Protein AF-A0A1C6CHQ8-F1 (afdb_monomer_lite)

Sequence (378 aa):
MESNFTSPVHWENEGVEPSTTLKKTGFQGGYKPPASVFNYFFYNNEKCIKELQTAANNLDANKSNLGHTHKYAASDSAGGAALSSRKLETACKINGVSFDGTQDITIDVTGKTRRYELGPYDSISRYSMFARTSNINTLENCGATLLVTDAGNFGSPQTGAWLIQLSNRESKPTMSVTTLLPHKRGTVNFGYYEDSENGYFYFGAYTGTYRSVFAVTVLRGTNVTLSDFGDTADVPSGWTTVTPRILQDNTDLQSYLPLTGGTLTGDLIVPHIKQSQSGTLLAESSTDENSLTVTNAEIAKYSQVYIAASWTERETVNFCDVIPISAIAAGAVFTKQIYTGTRIYTYTVTCTSAGVFTLTQSNSTGTAGTLRLKLYVI

Secondary structure (DSSP, 8-state):
----PPPPPP------PPPHHHHHH-PPTTPPPPHHHHHHHHHHHHHHHHHHHHHHHHHHTTS--TT-----TT-SSTTSPPS---S-SSPEEETTEEE-SSS-----STTTEEEE--S-SSS--EEEEEEEEES--SSS--EEEEEEEEE--TTS--EEEEEEEEE-GGG--EEEEEEEE--SSS-EEEEEEEETTTTEEEEEEEE-SS--PEEEEEEEEES-EES---EESSPPTT-EEEPPEE---GGGGGGS---SS----S----TTS--S--PEEEEEEEESSSEEEEE-GGGGGSSEEEEEEEEESSSEEEEEEEEEGGG--TT-EEEEEEE-SS-EEEEEEEEEETTEEEEEEEETT----EEEEEEEE-

pLDDT: mean 77.27, std 14.73, range [34.66, 97.69]

Structure (mmCIF, N/CA/C/O backbone):
data_AF-A0A1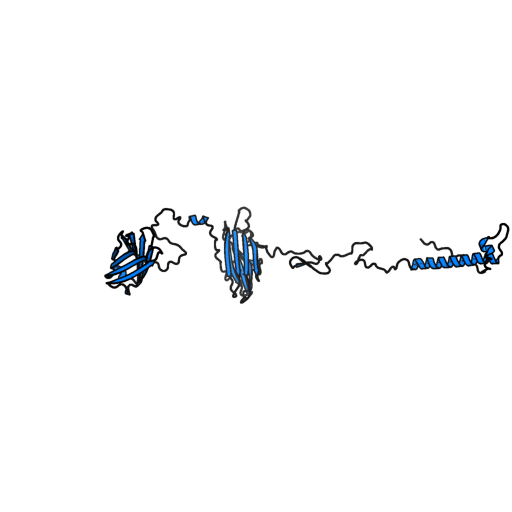C6CHQ8-F1
#
_entry.id   AF-A0A1C6CHQ8-F1
#
loop_
_atom_site.group_PDB
_atom_site.id
_atom_site.type_symbol
_atom_site.label_atom_id
_atom_site.label_alt_id
_atom_site.label_comp_id
_atom_site.label_asym_id
_atom_site.label_entity_id
_atom_site.label_seq_id
_atom_site.pdbx_PDB_ins_code
_atom_site.Cartn_x
_atom_site.Cartn_y
_atom_site.Cartn_z
_atom_site.occupancy
_atom_site.B_iso_or_equiv
_atom_site.auth_seq_id
_atom_site.auth_comp_id
_atom_site.auth_asym_id
_atom_site.auth_atom_id
_atom_site.pdbx_PDB_model_num
ATOM 1 N N . MET A 1 1 ? 43.851 -7.478 -65.473 1.00 42.44 1 MET A N 1
ATOM 2 C CA . MET A 1 1 ? 43.891 -7.786 -66.916 1.00 42.44 1 MET A CA 1
ATOM 3 C C . MET A 1 1 ? 45.025 -6.942 -67.471 1.00 42.44 1 MET A C 1
ATOM 5 O O . MET A 1 1 ? 44.807 -5.785 -67.790 1.00 42.44 1 MET A O 1
ATOM 9 N N . GLU A 1 2 ? 46.257 -7.448 -67.414 1.00 48.97 2 GLU A N 1
ATOM 10 C CA . GLU A 1 2 ? 47.424 -6.707 -67.905 1.00 48.97 2 GLU A CA 1
ATOM 11 C C . GLU A 1 2 ? 47.470 -6.814 -69.428 1.00 48.97 2 GLU A C 1
ATOM 13 O O . GLU A 1 2 ? 48.059 -7.732 -69.991 1.00 48.97 2 GLU A O 1
ATOM 18 N N . SER A 1 3 ? 46.807 -5.888 -70.111 1.00 51.44 3 SER A N 1
ATOM 19 C CA . SER A 1 3 ? 47.140 -5.593 -71.499 1.00 51.44 3 SER A CA 1
ATOM 20 C C . SER A 1 3 ? 48.186 -4.486 -71.488 1.00 51.44 3 SER A C 1
ATOM 22 O O . SER A 1 3 ? 47.852 -3.309 -71.620 1.00 51.44 3 SER A O 1
ATOM 24 N N . ASN A 1 4 ? 49.453 -4.845 -71.283 1.00 60.25 4 ASN A N 1
ATOM 25 C CA . ASN 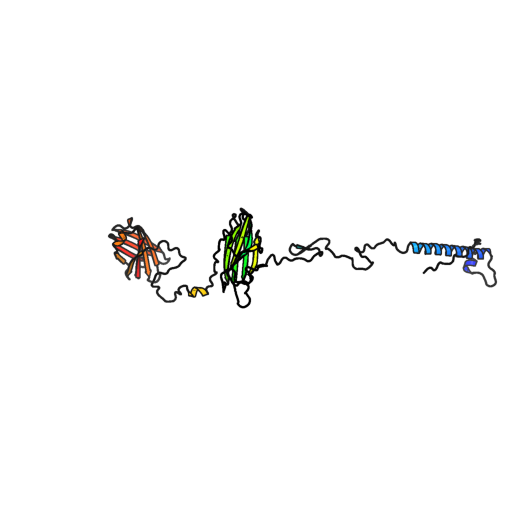A 1 4 ? 50.537 -3.899 -71.513 1.00 60.25 4 ASN A CA 1
ATOM 26 C C . ASN A 1 4 ? 50.544 -3.585 -73.009 1.00 60.25 4 ASN A C 1
ATOM 28 O O . ASN A 1 4 ? 50.789 -4.472 -73.830 1.00 60.25 4 ASN A O 1
ATOM 32 N N . PHE A 1 5 ? 50.220 -2.343 -73.377 1.00 66.38 5 PHE A N 1
ATOM 33 C CA . PHE A 1 5 ? 50.415 -1.895 -74.748 1.00 66.38 5 PHE A CA 1
ATOM 34 C C . PHE A 1 5 ? 51.879 -2.143 -75.121 1.00 66.38 5 PHE A C 1
ATOM 36 O O . PHE A 1 5 ? 52.784 -1.765 -74.378 1.00 66.38 5 PHE A O 1
ATOM 43 N N . THR A 1 6 ? 52.128 -2.785 -76.260 1.00 72.81 6 THR A N 1
ATOM 44 C CA . THR A 1 6 ? 53.494 -2.933 -76.766 1.00 72.81 6 THR A CA 1
ATOM 45 C C . THR A 1 6 ? 54.098 -1.550 -76.985 1.00 72.81 6 THR A C 1
ATOM 47 O O . THR A 1 6 ? 53.439 -0.673 -77.556 1.00 72.81 6 THR A O 1
ATOM 50 N N . SER A 1 7 ? 55.343 -1.351 -76.546 1.00 71.94 7 SER A N 1
ATOM 51 C CA . SER A 1 7 ? 56.074 -0.109 -76.797 1.00 71.94 7 SER A CA 1
ATOM 52 C C . SER A 1 7 ? 56.086 0.182 -78.301 1.00 71.94 7 SER A C 1
ATOM 54 O O . SER A 1 7 ? 56.424 -0.717 -79.078 1.00 71.94 7 SER A O 1
ATOM 56 N N . PRO A 1 8 ? 55.708 1.395 -78.742 1.00 74.19 8 PRO A N 1
ATOM 57 C CA . PRO A 1 8 ? 55.771 1.731 -80.154 1.00 74.19 8 PRO A CA 1
ATOM 58 C C . PRO A 1 8 ? 57.229 1.692 -80.631 1.00 74.19 8 PRO A C 1
ATOM 60 O O . PRO A 1 8 ? 58.156 1.973 -79.868 1.00 74.19 8 PRO A O 1
ATOM 63 N N . VAL A 1 9 ? 57.425 1.323 -81.899 1.00 80.75 9 VAL A N 1
ATOM 64 C CA . VAL A 1 9 ? 58.746 1.325 -82.544 1.00 80.75 9 VAL A CA 1
ATOM 65 C C . VAL A 1 9 ? 59.318 2.740 -82.507 1.00 80.75 9 VAL A C 1
ATOM 67 O O . VAL A 1 9 ? 58.601 3.690 -82.811 1.00 80.75 9 VAL A O 1
ATOM 70 N N . HIS A 1 10 ? 60.597 2.869 -82.147 1.00 84.62 10 HIS A N 1
ATOM 71 C CA . HIS A 1 10 ? 61.267 4.162 -82.109 1.00 84.62 10 HIS A CA 1
ATOM 72 C C . HIS A 1 10 ? 61.713 4.612 -83.503 1.00 84.62 10 HIS A C 1
ATOM 74 O O . HIS A 1 10 ? 62.445 3.893 -84.185 1.00 84.62 10 HIS A O 1
ATOM 80 N N . TRP A 1 11 ? 61.277 5.801 -83.914 1.00 85.31 11 TRP A N 1
ATOM 81 C CA . TRP A 1 11 ? 61.595 6.430 -85.187 1.00 85.31 11 TRP A CA 1
ATOM 82 C C . TRP A 1 11 ? 62.437 7.689 -84.948 1.00 85.31 11 TRP A C 1
ATOM 84 O O . TRP A 1 11 ? 61.927 8.722 -84.532 1.00 85.31 11 TRP A O 1
ATOM 94 N N . GLU A 1 12 ? 63.743 7.625 -85.203 1.00 87.88 12 GLU A N 1
ATOM 95 C CA . GLU A 1 12 ? 64.664 8.733 -84.883 1.00 87.88 12 GLU A CA 1
ATOM 96 C C . GLU A 1 12 ? 64.540 9.936 -85.837 1.00 87.88 12 GLU A C 1
ATOM 98 O O . GLU A 1 12 ? 64.796 11.076 -85.457 1.00 87.88 12 GLU A O 1
ATOM 103 N N . ASN A 1 13 ? 64.145 9.700 -87.091 1.00 90.88 13 ASN A N 1
ATOM 104 C CA . ASN A 1 13 ? 64.073 10.748 -88.108 1.00 90.88 13 ASN A CA 1
ATOM 105 C C . ASN A 1 13 ? 62.741 11.509 -88.041 1.00 90.88 13 ASN A C 1
ATOM 107 O O . ASN A 1 13 ? 61.704 10.952 -88.394 1.00 90.88 13 ASN A O 1
ATOM 111 N N . GLU A 1 14 ? 62.776 12.805 -87.716 1.00 93.25 14 GLU A N 1
ATOM 112 C CA . GLU A 1 14 ? 61.560 13.635 -87.602 1.00 93.25 14 GLU A CA 1
ATOM 113 C C . GLU A 1 14 ? 60.849 13.892 -88.936 1.00 93.25 14 GLU A C 1
ATOM 115 O O . GLU A 1 14 ? 59.655 14.178 -88.969 1.00 93.25 14 GLU A O 1
ATOM 120 N N . GLY A 1 15 ? 61.579 13.801 -90.051 1.00 94.06 15 GLY A N 1
ATOM 121 C CA . GLY A 1 15 ? 61.036 14.074 -91.375 1.00 94.06 15 GLY A CA 1
ATOM 122 C C . GLY A 1 15 ? 60.674 15.545 -91.618 1.00 94.06 15 GLY A C 1
ATOM 123 O O . GLY A 1 15 ? 61.178 16.447 -90.961 1.00 94.06 15 GLY A O 1
ATOM 124 N N . VAL A 1 16 ? 59.827 15.789 -92.622 1.00 93.81 16 VAL A N 1
ATOM 125 C CA . VAL A 1 16 ? 59.313 17.121 -92.980 1.00 93.81 16 VAL A CA 1
ATOM 126 C C . VAL A 1 16 ? 57.797 17.058 -93.098 1.00 93.81 16 VAL A C 1
ATOM 128 O O . VAL A 1 16 ? 57.252 16.167 -93.752 1.00 93.81 16 VAL A O 1
ATOM 131 N N . GLU A 1 17 ? 57.127 18.027 -92.484 1.00 93.62 17 GLU A N 1
ATOM 132 C CA . GLU A 1 17 ? 55.675 18.145 -92.505 1.00 93.62 17 GLU A CA 1
ATOM 133 C C . GLU A 1 17 ? 55.125 18.208 -93.946 1.00 93.62 17 GLU A C 1
ATOM 135 O O . GLU A 1 17 ? 55.626 18.981 -94.770 1.00 93.62 17 GLU A O 1
ATOM 140 N N . PRO A 1 18 ? 54.089 17.416 -94.290 1.00 92.44 18 PRO A N 1
ATOM 141 C CA . PRO A 1 18 ? 53.466 17.477 -95.604 1.00 92.44 18 PRO A CA 1
ATOM 142 C C . PRO A 1 18 ? 52.840 18.849 -95.873 1.00 92.44 18 PRO A C 1
ATOM 144 O O . PRO A 1 18 ? 52.252 19.473 -94.988 1.00 92.44 18 PRO A O 1
ATOM 147 N N . SER A 1 19 ? 52.899 19.290 -97.133 1.00 91.62 19 SER A N 1
ATOM 148 C CA . SER A 1 19 ? 52.266 20.539 -97.565 1.00 91.62 19 SER A CA 1
ATOM 149 C C . SER A 1 19 ? 50.754 20.536 -97.309 1.00 91.62 19 SER A C 1
ATOM 151 O O . SER A 1 19 ? 50.107 19.488 -97.257 1.00 91.62 19 SER A O 1
ATOM 153 N N . THR A 1 20 ? 50.153 21.723 -97.195 1.00 91.69 20 THR A N 1
ATOM 154 C CA . THR A 1 20 ? 48.701 21.880 -96.991 1.00 91.69 20 THR A CA 1
ATOM 155 C C . THR A 1 20 ? 47.875 21.219 -98.095 1.00 91.69 20 THR A C 1
ATOM 157 O O . THR A 1 20 ? 46.820 20.656 -97.809 1.00 91.69 20 THR A O 1
ATOM 160 N N . THR A 1 21 ? 48.364 21.232 -99.338 1.00 91.38 21 THR A N 1
ATOM 161 C CA . THR A 1 21 ? 47.766 20.493 -100.457 1.00 91.38 21 THR A CA 1
ATOM 162 C C . THR A 1 21 ? 47.825 18.991 -100.207 1.00 91.38 21 THR A C 1
ATOM 164 O O . THR A 1 21 ? 46.787 18.338 -100.239 1.00 91.38 21 THR A O 1
ATOM 167 N N . LEU A 1 22 ? 49.004 18.452 -99.875 1.00 89.75 22 LEU A N 1
ATOM 168 C CA . LEU A 1 22 ? 49.193 17.017 -99.653 1.00 89.75 22 LEU A CA 1
ATOM 169 C C . LEU A 1 22 ? 48.358 16.492 -98.474 1.00 89.75 22 LEU A C 1
ATOM 171 O O . LEU A 1 22 ? 47.807 15.399 -98.561 1.00 89.75 22 LEU A O 1
ATOM 175 N N . LYS A 1 23 ? 48.188 17.290 -97.411 1.00 90.00 23 LYS A N 1
ATOM 176 C CA . LYS A 1 23 ? 47.289 16.969 -96.288 1.00 90.00 23 LYS A CA 1
ATOM 177 C C . LYS A 1 23 ? 45.815 16.863 -96.699 1.00 90.00 23 LYS A C 1
ATOM 179 O O . LYS A 1 23 ? 45.075 16.115 -96.074 1.00 90.00 23 LYS A O 1
ATOM 184 N N . LYS A 1 24 ? 45.382 17.611 -97.722 1.00 91.38 24 LYS A N 1
ATOM 185 C CA . LYS A 1 24 ? 43.995 17.597 -98.220 1.00 91.38 24 LYS A CA 1
ATOM 186 C C . LYS A 1 24 ? 43.756 16.515 -99.264 1.00 91.38 24 LYS A C 1
ATOM 188 O O . LYS A 1 24 ? 42.693 15.908 -99.275 1.00 91.38 24 LYS A O 1
ATOM 193 N N . THR A 1 25 ? 44.713 16.309 -100.162 1.00 89.50 25 THR A N 1
ATOM 194 C CA . THR A 1 25 ? 44.524 15.450 -101.340 1.00 89.50 25 THR A CA 1
ATOM 195 C C . THR A 1 25 ? 45.092 14.047 -101.167 1.00 89.50 25 THR A C 1
ATOM 197 O O . THR A 1 25 ? 44.783 13.175 -101.973 1.00 89.50 25 THR A O 1
ATOM 200 N N . GLY A 1 26 ? 45.947 13.827 -100.162 1.00 86.81 26 GLY A N 1
ATOM 201 C CA . GLY A 1 26 ? 46.693 12.582 -99.996 1.00 86.81 26 GLY A CA 1
ATOM 202 C C . GLY A 1 26 ? 47.700 12.330 -101.124 1.00 86.81 26 GLY A C 1
ATOM 203 O O . GLY A 1 26 ? 47.826 13.108 -102.079 1.00 86.81 26 GLY A O 1
ATOM 204 N N . PHE A 1 27 ? 48.438 11.226 -101.007 1.00 87.25 27 PHE A N 1
ATOM 205 C CA . PHE A 1 27 ? 49.288 10.737 -102.090 1.00 87.25 27 PHE A CA 1
ATOM 206 C C . PHE A 1 27 ? 48.422 10.168 -103.218 1.00 87.25 27 PHE A C 1
ATOM 208 O O . PHE A 1 27 ? 47.519 9.372 -102.971 1.00 87.25 27 PHE A O 1
ATOM 215 N N . GLN A 1 28 ? 48.702 10.572 -104.457 1.00 85.69 28 GLN A N 1
ATOM 216 C CA . GLN A 1 28 ? 48.025 10.026 -105.633 1.00 85.69 28 GLN A CA 1
ATOM 217 C C . GLN A 1 28 ? 48.519 8.601 -105.923 1.00 85.69 28 GLN A C 1
ATOM 219 O O . GLN A 1 28 ? 49.676 8.266 -105.651 1.00 85.69 28 GLN A O 1
ATOM 224 N N . GLY A 1 29 ? 47.647 7.762 -106.487 1.00 85.94 29 GLY A N 1
ATOM 225 C CA . GLY A 1 29 ? 47.989 6.385 -106.848 1.00 85.94 29 GLY A CA 1
ATOM 226 C C . GLY A 1 29 ? 49.219 6.319 -107.761 1.00 85.94 29 GLY A C 1
ATOM 227 O O . GLY A 1 29 ? 49.345 7.100 -108.700 1.00 85.94 29 GLY A O 1
ATOM 228 N N . GLY A 1 30 ? 50.142 5.401 -107.468 1.00 84.62 30 GLY A N 1
ATOM 229 C CA . GLY A 1 30 ? 51.389 5.226 -108.225 1.00 84.62 30 GLY A CA 1
ATOM 230 C C . GLY A 1 30 ? 52.549 6.143 -107.810 1.00 84.62 30 GLY A C 1
ATOM 231 O O . GLY A 1 30 ? 53.659 5.955 -108.303 1.00 84.62 30 GLY A O 1
ATOM 232 N N . TYR A 1 31 ? 52.345 7.089 -106.885 1.00 81.75 31 TYR A N 1
ATOM 233 C CA . TYR A 1 31 ? 53.414 7.951 -106.376 1.00 81.75 31 TYR A CA 1
ATOM 234 C C . TYR A 1 31 ? 53.973 7.443 -105.040 1.00 81.75 31 TYR A C 1
ATOM 236 O O . TYR A 1 31 ? 53.234 7.250 -104.073 1.00 81.75 31 TYR A O 1
ATOM 244 N N . LYS A 1 32 ? 55.297 7.258 -104.965 1.00 84.50 32 LYS A N 1
ATOM 245 C CA . LYS A 1 32 ? 55.986 6.888 -103.720 1.00 84.50 32 LYS A CA 1
ATOM 246 C C . LYS A 1 32 ? 56.152 8.129 -102.828 1.00 84.50 32 LYS A C 1
ATOM 248 O O . LYS A 1 32 ? 56.753 9.104 -103.282 1.00 84.50 32 LYS A O 1
ATOM 253 N N . PRO A 1 33 ? 55.696 8.104 -101.562 1.00 86.88 33 PRO A N 1
ATOM 254 C CA . PRO A 1 33 ? 55.921 9.198 -100.625 1.00 86.88 33 PRO A CA 1
ATOM 255 C C . PRO A 1 33 ? 57.407 9.573 -100.508 1.00 86.88 33 PRO A C 1
ATOM 257 O O . PRO A 1 33 ? 58.246 8.673 -100.390 1.00 86.88 33 PRO A O 1
ATOM 260 N N . PRO A 1 34 ? 57.760 10.874 -100.492 1.00 90.12 34 PRO A N 1
ATOM 261 C CA . PRO A 1 34 ? 59.106 11.301 -100.141 1.00 90.12 34 PRO A CA 1
ATOM 262 C C . PRO A 1 34 ? 59.469 10.774 -98.751 1.00 90.12 34 PRO A C 1
ATOM 264 O O . PRO A 1 34 ? 58.649 10.838 -97.832 1.00 90.12 34 PRO A O 1
ATOM 267 N N . ALA A 1 35 ? 60.701 10.287 -98.586 1.00 89.88 35 ALA A N 1
ATOM 268 C CA . ALA A 1 35 ? 61.164 9.713 -97.321 1.00 89.88 35 ALA A CA 1
ATOM 269 C C . ALA A 1 35 ? 61.015 10.693 -96.144 1.00 89.88 35 ALA A C 1
ATOM 271 O O . ALA A 1 35 ? 60.667 10.283 -95.042 1.00 89.88 35 ALA A O 1
ATOM 272 N N . SER A 1 36 ? 61.198 11.994 -96.389 1.00 92.00 36 SER A N 1
ATOM 273 C CA . SER A 1 36 ? 60.989 13.046 -95.391 1.00 92.00 36 SER A CA 1
ATOM 274 C C . SER A 1 36 ? 59.542 13.111 -94.894 1.00 92.00 36 SER A C 1
ATOM 276 O O . SER A 1 36 ? 59.316 13.176 -93.692 1.00 92.00 36 SER A O 1
ATOM 278 N N . VAL A 1 37 ? 58.555 13.035 -95.786 1.00 91.88 37 VAL A N 1
ATOM 279 C CA . VAL A 1 37 ? 57.133 13.075 -95.407 1.00 91.88 37 VAL A CA 1
ATOM 280 C C . VAL A 1 37 ? 56.699 11.766 -94.747 1.00 91.88 37 VAL A C 1
ATOM 282 O O . VAL A 1 37 ? 55.916 11.776 -93.799 1.00 91.88 37 VAL A O 1
ATOM 285 N N . PHE A 1 38 ? 57.235 10.635 -95.213 1.00 90.06 38 PHE A N 1
ATOM 286 C CA . PHE A 1 38 ? 57.020 9.334 -94.583 1.00 90.06 38 PHE A CA 1
ATOM 287 C C . PHE A 1 38 ? 57.536 9.328 -93.137 1.00 90.06 38 PHE A C 1
ATOM 289 O O . PHE A 1 38 ? 56.783 9.009 -92.222 1.00 90.06 38 PHE A O 1
ATOM 296 N N . ASN A 1 39 ? 58.779 9.767 -92.917 1.00 92.44 39 ASN A N 1
ATOM 297 C CA . ASN A 1 39 ? 59.380 9.876 -91.586 1.00 92.44 39 ASN A CA 1
ATOM 298 C C . ASN A 1 39 ? 58.563 10.780 -90.652 1.00 92.44 39 ASN A C 1
ATOM 300 O O . ASN A 1 39 ? 58.303 10.397 -89.516 1.00 92.44 39 ASN A O 1
ATOM 304 N N . TYR A 1 40 ? 58.061 11.911 -91.161 1.00 93.31 40 TYR A N 1
ATOM 305 C CA . TYR A 1 40 ? 57.194 12.809 -90.394 1.00 93.31 40 TYR A CA 1
ATOM 306 C C . TYR A 1 40 ? 55.917 12.129 -89.908 1.00 93.31 40 TYR A C 1
ATOM 308 O O . TYR A 1 40 ? 55.490 12.352 -88.775 1.00 93.31 40 TYR A O 1
ATOM 316 N N . PHE A 1 41 ? 55.302 11.282 -90.736 1.00 91.06 41 PHE A N 1
ATOM 317 C CA . PHE A 1 41 ? 54.116 10.545 -90.320 1.00 91.06 41 PHE A CA 1
ATOM 318 C C . PHE A 1 41 ? 54.440 9.585 -89.169 1.00 91.06 41 PHE A C 1
ATOM 320 O O . PHE A 1 41 ? 53.805 9.663 -88.119 1.00 91.06 41 PHE A O 1
ATOM 327 N N . PHE A 1 42 ? 55.434 8.709 -89.323 1.00 91.31 42 PHE A N 1
ATOM 328 C CA . PHE A 1 42 ? 55.740 7.700 -88.301 1.00 91.31 42 PHE A CA 1
ATOM 329 C C . PHE A 1 42 ? 56.240 8.312 -86.989 1.00 91.31 42 PHE A C 1
ATOM 331 O O . PHE A 1 42 ? 55.769 7.908 -85.928 1.00 91.31 42 PHE A O 1
ATOM 338 N N . TYR A 1 43 ? 57.081 9.347 -87.057 1.00 92.81 43 TYR A N 1
ATOM 339 C CA . TYR A 1 43 ? 57.583 10.059 -85.880 1.00 92.81 43 TYR A CA 1
ATOM 340 C C . TYR A 1 43 ? 56.465 10.675 -85.027 1.00 92.81 43 TYR A C 1
ATOM 342 O O . TYR A 1 43 ? 56.423 10.505 -83.808 1.00 92.81 43 TYR A O 1
ATOM 350 N N . ASN A 1 44 ? 55.514 11.369 -85.660 1.00 92.19 44 ASN A N 1
ATOM 351 C CA . ASN A 1 44 ? 54.425 12.017 -84.926 1.00 92.19 44 ASN A CA 1
ATOM 352 C C . ASN A 1 44 ? 53.388 11.013 -84.403 1.00 92.19 44 ASN A C 1
ATOM 354 O O . ASN A 1 44 ? 52.862 11.201 -83.305 1.00 92.19 44 ASN A O 1
ATOM 358 N N . ASN A 1 45 ? 53.122 9.931 -85.144 1.00 90.06 45 ASN A N 1
ATOM 359 C CA . ASN A 1 45 ? 52.253 8.857 -84.656 1.00 90.06 45 ASN A CA 1
ATOM 360 C C . ASN A 1 45 ? 52.867 8.152 -83.438 1.00 90.06 45 ASN A C 1
ATOM 362 O O . ASN A 1 45 ? 52.164 7.935 -82.453 1.00 90.06 45 ASN A O 1
ATOM 366 N N . GLU A 1 46 ? 54.169 7.848 -83.460 1.00 90.06 46 GLU A N 1
ATOM 367 C CA . GLU A 1 46 ? 54.875 7.290 -82.299 1.00 90.06 46 GLU A CA 1
ATOM 368 C C . GLU A 1 46 ? 54.757 8.212 -81.079 1.00 90.06 46 GLU A C 1
ATOM 370 O O . GLU A 1 46 ? 54.390 7.749 -79.997 1.00 90.06 46 GLU A O 1
ATOM 375 N N . LYS A 1 47 ? 55.029 9.515 -81.244 1.00 88.56 47 LYS A N 1
ATOM 376 C CA . LYS A 1 47 ? 54.907 10.504 -80.161 1.00 88.56 47 LYS A CA 1
ATOM 377 C C . LYS A 1 47 ? 53.511 10.521 -79.547 1.00 88.56 47 LYS A C 1
ATOM 379 O O . LYS A 1 47 ? 53.391 10.439 -78.327 1.00 88.56 47 LYS A O 1
ATOM 384 N N . CYS A 1 48 ? 52.473 10.577 -80.381 1.00 89.50 48 CYS A N 1
ATOM 385 C CA . CYS A 1 48 ? 51.085 10.581 -79.923 1.00 89.50 48 CYS A CA 1
ATOM 386 C C . CYS A 1 48 ? 50.737 9.294 -79.156 1.00 89.50 48 CYS A C 1
ATOM 388 O O . CYS A 1 48 ? 50.141 9.351 -78.081 1.00 89.50 48 CYS A O 1
ATOM 390 N N . ILE A 1 49 ? 51.168 8.130 -79.654 1.00 88.38 49 ILE A N 1
ATOM 391 C CA . ILE A 1 49 ? 50.951 6.846 -78.974 1.00 88.38 49 ILE A CA 1
ATOM 392 C C . ILE A 1 49 ? 51.661 6.823 -77.613 1.00 88.38 49 ILE A C 1
ATOM 394 O O . ILE A 1 49 ? 51.053 6.410 -76.626 1.00 88.38 49 ILE A O 1
ATOM 398 N N . LYS A 1 50 ? 52.910 7.304 -77.526 1.00 86.25 50 LYS A N 1
ATOM 399 C CA . LYS A 1 50 ? 53.654 7.404 -76.255 1.00 86.25 50 LYS A CA 1
ATOM 400 C C . LYS A 1 50 ? 52.967 8.328 -75.249 1.00 86.25 50 LYS A C 1
ATOM 402 O O . LYS A 1 50 ? 52.903 8.000 -74.063 1.00 86.25 50 LYS A O 1
ATOM 407 N N . GLU A 1 51 ? 52.443 9.463 -75.704 1.00 87.94 51 GLU A N 1
ATOM 408 C CA . GLU A 1 51 ? 51.699 10.408 -74.866 1.00 87.94 51 GLU A CA 1
ATOM 409 C C . GLU A 1 51 ? 50.425 9.766 -74.297 1.00 87.94 51 GLU A C 1
ATOM 411 O O . GLU A 1 51 ? 50.213 9.787 -73.083 1.00 87.94 51 GLU A O 1
ATOM 416 N N . LEU A 1 52 ? 49.628 9.106 -75.145 1.00 87.19 52 LEU A N 1
ATOM 417 C CA . LEU A 1 52 ? 48.416 8.397 -74.724 1.00 87.19 52 LEU A CA 1
ATOM 418 C C . LEU A 1 52 ? 48.720 7.234 -73.773 1.00 87.19 52 LEU A C 1
ATOM 420 O O . LEU A 1 52 ? 48.022 7.074 -72.774 1.00 87.19 52 LEU A O 1
ATOM 424 N N . GLN A 1 53 ? 49.769 6.448 -74.042 1.00 84.25 53 GLN A N 1
ATOM 425 C CA . GLN A 1 53 ? 50.219 5.378 -73.144 1.00 84.25 53 GLN A CA 1
ATOM 426 C C . GLN A 1 53 ? 50.630 5.936 -71.776 1.00 84.25 53 GLN A C 1
ATOM 428 O O . GLN A 1 53 ? 50.235 5.395 -70.746 1.00 84.25 53 GLN A O 1
ATOM 433 N N . THR A 1 54 ? 51.365 7.050 -71.750 1.00 82.06 54 THR A N 1
ATOM 434 C CA . THR A 1 54 ? 51.769 7.722 -70.505 1.00 82.06 54 THR A CA 1
ATOM 435 C C . THR A 1 54 ? 50.551 8.217 -69.726 1.00 82.06 54 THR A C 1
ATOM 437 O O . THR A 1 54 ? 50.434 7.960 -68.528 1.00 82.06 54 THR A O 1
ATOM 440 N N . ALA A 1 55 ? 49.605 8.879 -70.398 1.00 82.38 55 ALA A N 1
ATOM 441 C CA . ALA A 1 55 ? 48.376 9.373 -69.783 1.00 82.38 55 ALA A CA 1
ATOM 442 C C . ALA A 1 55 ? 47.484 8.237 -69.248 1.00 82.38 55 ALA A C 1
ATOM 444 O O . ALA A 1 55 ? 46.958 8.341 -68.140 1.00 82.38 55 ALA A O 1
ATOM 445 N N . ALA A 1 56 ? 47.347 7.136 -69.993 1.00 78.94 56 ALA A N 1
ATOM 446 C CA . ALA A 1 56 ? 46.573 5.967 -69.581 1.00 78.94 56 ALA A CA 1
ATOM 447 C C . ALA A 1 56 ? 47.207 5.239 -68.385 1.00 78.94 56 ALA A C 1
ATOM 449 O O . ALA A 1 56 ? 46.499 4.887 -67.443 1.00 78.94 56 ALA A O 1
ATOM 450 N N . ASN A 1 57 ? 48.533 5.084 -68.369 1.00 74.81 57 ASN A N 1
ATOM 451 C CA . ASN A 1 57 ? 49.246 4.505 -67.226 1.00 74.81 57 ASN A CA 1
ATOM 452 C C . ASN A 1 57 ? 49.109 5.384 -65.969 1.00 74.81 57 ASN A C 1
ATOM 454 O O . ASN A 1 57 ? 48.953 4.874 -64.861 1.00 74.81 57 ASN A O 1
ATOM 458 N N . ASN A 1 58 ? 49.070 6.708 -66.137 1.00 72.44 58 ASN A N 1
ATOM 459 C CA . ASN A 1 58 ? 48.805 7.648 -65.044 1.00 72.44 58 ASN A CA 1
ATOM 460 C C . ASN A 1 58 ? 47.333 7.662 -64.582 1.00 72.44 58 ASN A C 1
ATOM 462 O O . ASN A 1 58 ? 47.034 8.183 -63.504 1.00 72.44 58 ASN A O 1
ATOM 466 N N . LEU A 1 59 ? 46.403 7.097 -65.361 1.00 70.31 59 LEU A N 1
ATOM 467 C CA . LEU A 1 59 ? 44.998 6.973 -64.971 1.00 70.31 59 LEU A CA 1
ATOM 468 C C . LEU A 1 59 ? 44.788 5.833 -63.966 1.00 70.31 59 LEU A C 1
ATOM 470 O O . LEU A 1 59 ? 43.982 5.994 -63.055 1.00 70.31 59 LEU A O 1
ATOM 474 N N . ASP A 1 60 ? 45.533 4.726 -64.062 1.00 62.91 60 ASP A N 1
ATOM 475 C CA . ASP A 1 60 ? 45.470 3.645 -63.062 1.00 62.91 60 ASP A CA 1
ATOM 476 C C . ASP A 1 60 ? 46.030 4.076 -61.697 1.00 62.91 60 ASP A C 1
ATOM 478 O O . ASP A 1 60 ? 45.491 3.675 -60.669 1.00 62.91 60 ASP A O 1
ATOM 482 N N . ALA A 1 61 ? 47.007 4.988 -61.662 1.00 57.28 61 ALA A N 1
ATOM 483 C CA . ALA A 1 61 ? 47.482 5.606 -60.418 1.00 57.28 61 ALA A CA 1
ATOM 484 C C . ALA A 1 61 ? 46.454 6.559 -59.767 1.00 57.28 61 ALA A C 1
ATOM 486 O O . ALA A 1 61 ? 46.569 6.871 -58.585 1.00 57.28 61 ALA A O 1
ATOM 487 N N . ASN A 1 62 ? 45.440 7.008 -60.518 1.00 59.28 62 ASN A N 1
ATOM 488 C CA . ASN A 1 62 ? 44.380 7.905 -60.046 1.00 59.28 62 ASN A CA 1
ATOM 489 C C . ASN A 1 62 ? 43.000 7.221 -59.956 1.00 59.28 62 ASN A C 1
ATOM 491 O O . ASN A 1 62 ? 42.002 7.879 -59.645 1.00 59.28 62 ASN A O 1
ATOM 495 N N . LYS A 1 63 ? 42.901 5.906 -60.209 1.00 60.28 63 LYS A N 1
ATOM 496 C CA . LYS A 1 63 ? 41.651 5.160 -60.026 1.00 60.28 63 LYS A CA 1
ATOM 497 C C . LYS A 1 63 ? 41.406 4.906 -58.548 1.00 60.28 63 LYS A C 1
ATOM 499 O O . LYS A 1 63 ? 41.893 3.949 -57.956 1.00 60.28 63 LYS A O 1
ATOM 504 N N . SER A 1 64 ? 40.549 5.764 -58.009 1.00 55.38 64 SER A N 1
ATOM 505 C CA . SER A 1 64 ? 40.100 5.812 -56.625 1.00 55.38 64 SER A CA 1
ATOM 506 C C . SER A 1 64 ? 41.228 6.158 -55.661 1.00 55.38 64 SER A C 1
ATOM 508 O O . SER A 1 64 ? 42.228 5.461 -55.532 1.00 55.38 64 SER A O 1
ATOM 510 N N . ASN A 1 65 ? 41.043 7.247 -54.925 1.00 58.91 65 ASN A N 1
ATOM 511 C CA . ASN A 1 65 ? 41.736 7.416 -53.668 1.00 58.91 65 ASN A CA 1
ATOM 512 C C . ASN A 1 65 ? 41.410 6.170 -52.823 1.00 58.91 65 ASN A C 1
ATOM 514 O O . ASN A 1 65 ? 40.318 6.102 -52.255 1.00 58.91 65 ASN A O 1
ATOM 518 N N . LEU A 1 66 ? 42.315 5.184 -52.765 1.00 54.94 66 LEU A N 1
ATOM 519 C CA . LEU A 1 66 ? 42.188 4.003 -51.898 1.00 54.94 66 LEU A CA 1
ATOM 520 C C . LEU A 1 66 ? 41.997 4.408 -50.422 1.00 54.94 66 LEU A C 1
ATOM 522 O O . LEU A 1 66 ? 41.632 3.575 -49.599 1.00 54.94 66 LEU A O 1
ATOM 526 N N . GLY A 1 67 ? 42.224 5.686 -50.092 1.00 56.31 67 GLY A N 1
ATOM 527 C CA . GLY A 1 67 ? 41.977 6.286 -48.789 1.00 56.31 67 GLY A CA 1
ATOM 528 C C . GLY A 1 67 ? 40.757 7.206 -48.682 1.00 56.31 67 GLY A C 1
ATOM 529 O O . GLY A 1 67 ? 40.523 7.701 -47.579 1.00 56.31 67 GLY A O 1
ATOM 530 N N . HIS A 1 68 ? 39.957 7.459 -49.733 1.00 56.56 68 HIS A N 1
ATOM 531 C CA . HIS A 1 68 ? 38.687 8.165 -49.508 1.00 56.56 68 HIS A CA 1
ATOM 532 C C . HIS A 1 68 ? 37.660 7.177 -48.966 1.00 56.56 68 HIS A C 1
ATOM 534 O O . HIS A 1 68 ? 36.882 6.534 -49.663 1.00 56.56 68 HIS A O 1
ATOM 540 N N . THR A 1 69 ? 37.686 7.053 -47.651 1.00 52.50 69 THR A N 1
ATOM 541 C CA . THR A 1 69 ? 36.540 6.571 -46.912 1.00 52.50 69 THR A CA 1
ATOM 542 C C . THR A 1 69 ? 35.441 7.608 -47.096 1.00 52.50 69 THR A C 1
ATOM 544 O O . THR A 1 69 ? 35.517 8.730 -46.594 1.00 52.50 69 THR A O 1
ATOM 547 N N . HIS A 1 70 ? 34.360 7.237 -47.778 1.00 59.19 70 HIS A N 1
ATOM 548 C CA . HIS A 1 70 ? 33.081 7.748 -47.315 1.00 59.19 70 HIS A CA 1
ATOM 549 C C . HIS A 1 70 ? 33.032 7.354 -45.843 1.00 59.19 70 HIS A C 1
ATOM 551 O O . HIS A 1 70 ? 33.234 6.185 -45.509 1.00 59.19 70 HIS A O 1
ATOM 557 N N . LYS A 1 71 ? 32.884 8.335 -44.960 1.00 54.75 71 LYS A N 1
ATOM 558 C CA . LYS A 1 71 ? 32.759 8.124 -43.521 1.00 54.75 71 LYS A CA 1
ATOM 559 C C . LYS A 1 71 ? 31.419 7.427 -43.247 1.00 54.75 71 LYS A C 1
ATOM 561 O O . LYS A 1 71 ? 30.512 8.010 -42.667 1.00 54.75 71 LYS A O 1
ATOM 566 N N . TYR A 1 72 ? 31.257 6.207 -43.752 1.00 60.53 72 TYR A N 1
ATOM 567 C CA . TYR A 1 72 ? 30.176 5.306 -43.417 1.00 60.53 72 TYR A CA 1
ATOM 568 C C . TYR A 1 72 ? 30.358 4.990 -41.945 1.00 60.53 72 TYR A C 1
ATOM 570 O O . TYR A 1 72 ? 31.480 4.736 -41.511 1.00 60.53 72 TYR A O 1
ATOM 578 N N . ALA A 1 73 ? 29.281 5.133 -41.184 1.00 57.50 73 ALA A N 1
ATOM 579 C CA . ALA A 1 73 ? 29.260 5.164 -39.730 1.00 57.50 73 ALA A CA 1
ATOM 580 C C . ALA A 1 73 ? 29.812 3.869 -39.101 1.00 57.50 73 ALA A C 1
ATOM 582 O O . ALA A 1 73 ? 29.043 3.021 -38.655 1.00 57.50 73 ALA A O 1
ATOM 583 N N . ALA A 1 74 ? 31.142 3.731 -39.105 1.00 61.41 74 ALA A N 1
ATOM 584 C CA . ALA A 1 74 ? 31.895 2.557 -38.691 1.00 61.41 74 ALA A CA 1
ATOM 585 C C . ALA A 1 74 ? 31.261 1.255 -39.214 1.00 61.41 74 ALA A C 1
ATOM 587 O O . ALA A 1 74 ? 30.700 0.504 -38.429 1.00 61.41 74 ALA A O 1
ATOM 588 N N . SER A 1 75 ? 31.278 1.010 -40.529 1.00 62.88 75 SER A N 1
ATOM 589 C CA . SER A 1 75 ? 30.906 -0.292 -41.104 1.00 62.88 75 SER A CA 1
ATOM 590 C C . SER A 1 75 ? 32.132 -1.048 -41.609 1.00 62.88 75 SER A C 1
ATOM 592 O O . SER A 1 75 ? 32.976 -0.463 -42.282 1.00 62.88 75 SER A O 1
ATOM 594 N N . ASP A 1 76 ? 32.217 -2.352 -41.319 1.00 62.78 76 ASP A N 1
ATOM 595 C CA . ASP A 1 76 ? 33.340 -3.209 -41.753 1.00 62.78 76 ASP A CA 1
ATOM 596 C C . ASP A 1 76 ? 33.330 -3.471 -43.273 1.00 62.78 76 ASP A C 1
ATOM 598 O O . ASP A 1 76 ? 34.266 -4.037 -43.831 1.00 62.78 76 ASP A O 1
ATOM 602 N N . SER A 1 77 ? 32.262 -3.066 -43.968 1.00 61.03 77 SER A N 1
ATOM 603 C CA . SER A 1 77 ? 32.139 -3.138 -45.425 1.00 61.03 77 SER A CA 1
ATOM 604 C C . SER A 1 77 ? 31.286 -1.994 -45.985 1.00 61.03 77 SER A C 1
ATOM 606 O O . SER A 1 77 ? 30.409 -1.447 -45.307 1.00 61.03 77 SER A O 1
ATOM 608 N N . ALA A 1 78 ? 31.558 -1.612 -47.235 1.00 59.41 78 ALA A N 1
ATOM 609 C CA . ALA A 1 78 ? 30.832 -0.560 -47.943 1.00 59.41 78 ALA A CA 1
ATOM 610 C C . ALA A 1 78 ? 29.403 -1.018 -48.290 1.00 59.41 78 ALA A C 1
ATOM 612 O O . ALA A 1 78 ? 29.214 -2.083 -48.872 1.00 59.41 78 ALA A O 1
ATOM 613 N N . GLY A 1 79 ? 28.396 -0.215 -47.929 1.00 61.50 79 GLY A N 1
ATOM 614 C CA . GLY A 1 79 ? 26.976 -0.548 -48.126 1.00 61.50 79 GLY A CA 1
ATOM 615 C C . GLY A 1 79 ? 26.374 -1.492 -47.074 1.00 61.50 79 GLY A C 1
ATOM 616 O O . GLY A 1 79 ? 25.185 -1.794 -47.147 1.00 61.50 79 GLY A O 1
ATOM 617 N N . GLY A 1 80 ? 27.160 -1.939 -46.087 1.00 58.41 80 GLY A N 1
ATOM 618 C CA . GLY A 1 80 ? 26.653 -2.672 -44.927 1.00 58.41 80 GLY A CA 1
ATOM 619 C C . GLY A 1 80 ? 25.851 -1.778 -43.976 1.00 58.41 80 GLY A C 1
ATOM 620 O O . GLY A 1 80 ? 25.973 -0.551 -43.997 1.00 58.41 80 GLY A O 1
ATOM 621 N N . ALA A 1 81 ? 25.040 -2.387 -43.107 1.00 57.50 81 ALA A N 1
ATOM 622 C CA . ALA A 1 81 ? 24.458 -1.662 -41.981 1.00 57.50 81 ALA A CA 1
ATOM 623 C C . ALA A 1 81 ? 25.588 -1.042 -41.134 1.00 57.50 81 ALA A C 1
ATOM 625 O O . ALA A 1 81 ? 26.615 -1.686 -40.908 1.00 57.50 81 ALA A O 1
ATOM 626 N N . ALA A 1 82 ? 25.409 0.195 -40.658 1.00 60.78 82 ALA A N 1
ATOM 627 C CA . ALA A 1 82 ? 26.298 0.771 -39.647 1.00 60.78 82 ALA A CA 1
ATOM 628 C C . ALA A 1 82 ? 26.409 -0.222 -38.476 1.00 60.78 82 ALA A C 1
ATOM 630 O O . ALA A 1 82 ? 25.376 -0.721 -38.023 1.00 60.78 82 ALA A O 1
ATOM 631 N N . LEU A 1 83 ? 27.617 -0.526 -37.978 1.00 57.06 83 LEU A N 1
ATOM 632 C CA . LEU A 1 83 ? 27.839 -1.644 -37.035 1.00 57.06 83 LEU A CA 1
ATOM 633 C C . LEU A 1 83 ? 27.083 -1.511 -35.701 1.00 57.06 83 LEU A C 1
ATOM 635 O O . LEU A 1 83 ? 27.170 -2.394 -34.841 1.00 57.06 83 LEU A O 1
ATOM 639 N N . SER A 1 84 ? 26.404 -0.386 -35.460 1.00 57.41 84 SER A N 1
ATOM 640 C CA . SER A 1 84 ? 26.043 0.003 -34.112 1.00 57.41 84 SER A CA 1
ATOM 641 C C . SER A 1 84 ? 25.083 1.204 -34.046 1.00 57.41 84 SER A C 1
ATOM 643 O O . SER A 1 84 ? 25.480 2.315 -33.708 1.00 57.41 84 SER A O 1
ATOM 645 N N . SER A 1 85 ? 23.778 0.983 -34.200 1.00 62.03 85 SER A N 1
ATOM 646 C CA . SER A 1 85 ? 22.809 1.710 -33.357 1.00 62.03 85 SER A CA 1
ATOM 647 C C . SER A 1 85 ? 22.789 1.034 -31.974 1.00 62.03 85 SER A C 1
ATOM 649 O O . SER A 1 85 ? 21.799 0.446 -31.562 1.00 62.03 85 SER A O 1
ATOM 651 N N . ARG A 1 86 ? 23.950 0.982 -31.297 1.00 65.62 86 ARG A N 1
ATOM 652 C CA . ARG A 1 86 ? 24.108 0.329 -29.977 1.00 65.62 86 ARG A CA 1
ATOM 653 C C . ARG A 1 86 ? 23.582 1.207 -28.849 1.00 65.62 86 ARG A C 1
ATOM 655 O O . ARG A 1 86 ? 23.317 0.704 -27.766 1.00 65.62 86 ARG A O 1
ATOM 662 N N . LYS A 1 87 ? 23.533 2.519 -29.090 1.00 80.75 87 LYS A N 1
ATOM 663 C CA . LYS A 1 87 ? 23.229 3.529 -28.091 1.00 80.75 87 LYS A CA 1
ATOM 664 C C . LYS A 1 87 ? 22.651 4.791 -28.744 1.00 80.75 87 LYS A C 1
ATOM 666 O O . LYS A 1 87 ? 23.171 5.230 -29.767 1.00 80.75 87 LYS A O 1
ATOM 671 N N . LEU A 1 88 ? 21.627 5.401 -28.154 1.00 82.62 88 LEU A N 1
ATOM 672 C CA . LEU A 1 88 ? 21.190 6.762 -28.470 1.00 82.62 88 LEU A CA 1
ATOM 673 C C . LEU A 1 88 ? 22.280 7.754 -28.040 1.00 82.62 88 LEU A C 1
ATOM 675 O O . LEU A 1 88 ? 22.685 7.750 -26.878 1.00 82.62 88 LEU A O 1
ATOM 679 N N . GLU A 1 89 ? 22.733 8.620 -28.954 1.00 79.19 89 GLU A N 1
ATOM 680 C CA . GLU A 1 89 ? 23.789 9.617 -28.685 1.00 79.19 89 GLU A CA 1
ATOM 681 C C . GLU A 1 89 ? 23.461 10.487 -27.463 1.00 79.19 89 GLU A C 1
ATOM 683 O O . GLU A 1 89 ? 24.316 10.733 -26.615 1.00 79.19 89 GLU A O 1
ATOM 688 N N . THR A 1 90 ? 22.193 10.878 -27.329 1.00 86.62 90 THR A N 1
ATOM 689 C CA . THR A 1 90 ? 21.651 11.475 -26.107 1.00 86.62 90 THR A CA 1
ATOM 690 C C . THR A 1 90 ? 20.606 10.540 -25.520 1.00 86.62 90 THR A C 1
ATOM 692 O O . THR A 1 90 ? 19.595 10.250 -26.161 1.00 86.62 90 THR A O 1
ATOM 695 N N . ALA A 1 91 ? 20.835 10.082 -24.289 1.00 89.12 91 ALA A N 1
ATOM 696 C CA . ALA A 1 91 ? 19.856 9.276 -23.576 1.00 89.12 91 ALA A CA 1
ATOM 697 C C . ALA A 1 91 ? 18.572 10.085 -23.353 1.00 89.12 91 ALA A C 1
ATOM 699 O O . ALA A 1 91 ? 18.601 11.225 -22.882 1.00 89.12 91 ALA A O 1
ATOM 700 N N . CYS A 1 92 ? 17.436 9.485 -23.683 1.00 90.81 92 CYS A N 1
ATOM 701 C CA . CYS A 1 92 ? 16.129 10.061 -23.405 1.00 90.81 92 CYS A CA 1
ATOM 702 C C . CYS A 1 92 ? 15.606 9.527 -22.065 1.00 90.81 92 CYS A C 1
ATOM 704 O O . CYS A 1 92 ? 16.057 8.487 -21.585 1.00 90.81 92 CYS A O 1
ATOM 706 N N . LYS A 1 93 ? 14.658 10.226 -21.434 1.00 90.06 93 LYS A N 1
ATOM 707 C CA . LYS A 1 93 ? 13.975 9.700 -20.244 1.00 90.06 93 LYS A CA 1
ATOM 708 C C . LYS A 1 93 ? 12.630 9.106 -20.639 1.00 90.06 93 LYS A C 1
ATOM 710 O O . LYS A 1 93 ? 11.781 9.824 -21.158 1.00 90.06 93 LYS A O 1
ATOM 715 N N . ILE A 1 94 ? 12.404 7.838 -20.313 1.00 85.31 94 ILE A N 1
ATOM 716 C CA . ILE A 1 94 ? 11.092 7.189 -20.398 1.00 85.31 94 ILE A CA 1
ATOM 717 C C . ILE A 1 94 ? 10.575 7.050 -18.969 1.00 85.31 94 ILE A C 1
ATOM 719 O O . ILE A 1 94 ? 11.157 6.338 -18.155 1.00 85.31 94 ILE A O 1
ATOM 723 N N . ASN A 1 95 ? 9.519 7.798 -18.631 1.00 75.44 95 ASN A N 1
ATOM 724 C CA . ASN A 1 95 ? 8.959 7.851 -17.274 1.00 75.44 95 ASN A CA 1
ATOM 725 C C . ASN A 1 95 ? 10.019 8.134 -16.176 1.00 75.44 95 ASN A C 1
ATOM 727 O O . ASN A 1 95 ? 9.992 7.554 -15.095 1.00 75.44 95 ASN A O 1
ATOM 731 N N . GLY A 1 96 ? 10.997 8.997 -16.478 1.00 77.81 96 GLY A N 1
ATOM 732 C CA . GLY A 1 96 ? 12.096 9.360 -15.572 1.00 77.81 96 GLY A CA 1
ATOM 733 C C . GLY A 1 96 ? 13.335 8.455 -15.634 1.00 77.81 96 GLY A C 1
ATOM 734 O O . GLY A 1 96 ? 14.395 8.883 -15.175 1.00 77.81 96 GLY A O 1
ATOM 735 N N . VAL A 1 97 ? 13.242 7.270 -16.248 1.00 84.56 97 VAL A N 1
ATOM 736 C CA . VAL A 1 97 ? 14.357 6.322 -16.407 1.00 84.56 97 VAL A CA 1
ATOM 737 C C . VAL A 1 97 ? 15.153 6.661 -17.664 1.00 84.56 97 VAL A C 1
ATOM 739 O O . VAL A 1 97 ? 14.580 6.813 -18.741 1.00 84.56 97 VAL A O 1
ATOM 742 N N . SER A 1 98 ? 16.472 6.802 -17.525 1.00 88.62 98 SER A N 1
ATOM 743 C CA . SER A 1 98 ? 17.374 7.055 -18.652 1.00 88.62 98 SER A CA 1
ATOM 744 C C . SER A 1 98 ? 17.435 5.826 -19.555 1.00 88.62 98 SER A C 1
ATOM 746 O O . SER A 1 98 ? 17.807 4.750 -19.098 1.00 88.62 98 SER A O 1
ATOM 748 N N . PHE A 1 99 ? 17.107 5.995 -20.830 1.00 90.25 99 PHE A N 1
ATOM 749 C CA . PHE A 1 99 ? 17.182 4.952 -21.839 1.00 90.25 99 PHE A CA 1
ATOM 750 C C . PHE A 1 99 ? 18.059 5.403 -22.995 1.00 90.25 99 PHE A C 1
ATOM 752 O O . PHE A 1 99 ? 17.848 6.461 -23.597 1.00 90.25 99 PHE A O 1
ATOM 759 N N . ASP A 1 100 ? 19.032 4.560 -23.306 1.00 90.75 100 ASP A N 1
ATOM 760 C CA . ASP A 1 100 ? 19.921 4.746 -24.434 1.00 90.75 100 ASP A CA 1
ATOM 761 C C . ASP A 1 100 ? 19.982 3.517 -25.348 1.00 90.75 100 ASP A C 1
ATOM 763 O O . ASP A 1 100 ? 20.674 3.578 -26.346 1.00 90.75 100 ASP A O 1
ATOM 767 N N . GLY A 1 101 ? 19.247 2.433 -25.079 1.00 87.75 101 GLY A N 1
ATOM 768 C CA . GLY A 1 101 ? 19.225 1.240 -25.934 1.00 87.75 101 GLY A CA 1
ATOM 769 C C . GLY A 1 101 ? 20.362 0.241 -25.709 1.00 87.75 101 GLY A C 1
ATOM 770 O O . GLY A 1 101 ? 20.390 -0.780 -26.390 1.00 87.75 101 GLY A O 1
ATOM 771 N N . THR A 1 102 ? 21.272 0.485 -24.755 1.00 86.50 102 THR A N 1
ATOM 772 C CA . THR A 1 102 ? 22.355 -0.469 -24.432 1.00 86.50 102 THR A CA 1
ATOM 773 C C . THR A 1 102 ? 21.907 -1.641 -23.554 1.00 86.50 102 THR A C 1
ATOM 775 O O . THR A 1 102 ? 22.561 -2.681 -23.543 1.00 86.50 102 THR A O 1
ATOM 778 N N . GLN A 1 103 ? 20.809 -1.473 -22.815 1.00 87.06 103 GLN A N 1
ATOM 779 C CA . GLN A 1 103 ? 20.210 -2.452 -21.908 1.00 87.06 103 GLN A CA 1
ATOM 780 C C . GLN A 1 103 ? 18.682 -2.332 -21.960 1.00 87.06 103 GLN A C 1
ATOM 782 O O . GLN A 1 103 ? 18.148 -1.302 -22.390 1.00 87.06 103 GLN A O 1
ATOM 787 N N . ASP A 1 104 ? 17.989 -3.369 -21.490 1.00 84.06 104 ASP A N 1
ATOM 788 C CA . ASP A 1 104 ? 16.538 -3.339 -21.313 1.00 84.06 104 ASP A CA 1
ATOM 789 C C . ASP A 1 104 ? 16.121 -2.228 -20.338 1.00 84.06 104 ASP A C 1
ATOM 791 O O . ASP A 1 104 ? 16.816 -1.913 -19.368 1.00 84.06 104 ASP A O 1
ATOM 795 N N . ILE A 1 105 ? 14.947 -1.639 -20.576 1.00 83.75 105 ILE A N 1
ATOM 796 C CA . ILE A 1 105 ? 14.336 -0.720 -19.614 1.00 83.75 105 ILE A CA 1
ATOM 797 C C . ILE A 1 105 ? 13.635 -1.553 -18.552 1.00 83.75 105 ILE A C 1
ATOM 799 O O . ILE A 1 105 ? 12.548 -2.087 -18.779 1.00 83.75 105 ILE A O 1
ATOM 803 N N . THR A 1 106 ? 14.203 -1.581 -17.353 1.00 73.50 106 THR A N 1
ATOM 804 C CA . THR A 1 106 ? 13.470 -2.045 -16.177 1.00 73.50 106 THR A CA 1
ATOM 805 C C . THR A 1 106 ? 12.462 -0.972 -15.776 1.00 73.50 106 THR A C 1
ATOM 807 O O . THR A 1 106 ? 12.793 0.008 -15.108 1.00 73.50 106 THR A O 1
ATOM 810 N N . ILE A 1 107 ? 11.211 -1.141 -16.205 1.00 69.25 107 ILE A N 1
ATOM 811 C CA . ILE A 1 107 ? 10.090 -0.367 -15.673 1.00 69.25 107 ILE A CA 1
ATOM 812 C C . ILE A 1 107 ? 9.739 -0.994 -14.330 1.00 69.25 107 ILE A C 1
ATOM 814 O O . ILE A 1 107 ? 9.146 -2.070 -14.277 1.00 69.25 107 ILE A O 1
ATOM 818 N N . ASP A 1 108 ? 10.127 -0.332 -13.243 1.00 62.19 108 ASP A N 1
ATOM 819 C CA . ASP A 1 108 ? 9.830 -0.804 -11.897 1.00 62.19 108 ASP A CA 1
ATOM 820 C C . ASP A 1 108 ? 8.326 -0.666 -11.587 1.00 62.19 108 ASP A C 1
ATOM 822 O O . ASP A 1 108 ? 7.859 0.304 -10.987 1.00 62.19 108 ASP A O 1
ATOM 826 N N . VAL A 1 109 ? 7.536 -1.643 -12.039 1.00 58.00 109 VAL A N 1
ATOM 827 C CA . VAL A 1 109 ? 6.166 -1.870 -11.549 1.00 58.00 109 VAL A CA 1
ATOM 828 C C . VAL A 1 109 ? 6.202 -2.476 -10.138 1.00 58.00 109 VAL A C 1
ATOM 830 O O . VAL A 1 109 ? 5.274 -2.278 -9.351 1.00 58.00 109 VAL A O 1
ATOM 833 N N . THR A 1 110 ? 7.305 -3.150 -9.796 1.00 50.06 110 THR A N 1
ATOM 834 C CA . THR A 1 110 ? 7.592 -3.785 -8.499 1.00 50.06 110 THR A CA 1
ATOM 835 C C . THR A 1 110 ? 7.678 -2.760 -7.360 1.00 50.06 110 THR A C 1
ATOM 837 O O . THR A 1 110 ? 7.345 -3.060 -6.215 1.00 50.06 110 THR A O 1
ATOM 840 N N . GLY A 1 111 ? 8.008 -1.503 -7.658 1.00 54.38 111 GLY A N 1
ATOM 841 C CA . GLY A 1 111 ? 7.959 -0.387 -6.716 1.00 54.38 111 GLY A CA 1
ATOM 842 C C . GLY A 1 111 ? 6.540 0.004 -6.283 1.00 54.38 111 GLY A C 1
ATOM 843 O O . GLY A 1 111 ? 6.382 0.630 -5.234 1.00 54.38 111 GLY A O 1
ATOM 844 N N . LYS A 1 112 ? 5.504 -0.372 -7.053 1.00 60.91 112 LYS A N 1
ATOM 845 C CA . LYS A 1 112 ? 4.096 -0.034 -6.769 1.00 60.91 112 LYS A CA 1
ATOM 846 C C . LYS A 1 112 ? 3.278 -1.201 -6.224 1.00 60.91 112 LYS A C 1
ATOM 848 O O . LYS A 1 112 ? 2.402 -0.977 -5.393 1.00 60.91 112 LYS A O 1
ATOM 853 N N . THR A 1 113 ? 3.580 -2.433 -6.616 1.00 63.56 113 THR A N 1
ATOM 854 C CA . THR A 1 113 ? 2.959 -3.632 -6.038 1.00 63.56 113 THR A CA 1
ATOM 855 C C . THR A 1 113 ? 4.050 -4.609 -5.634 1.00 63.56 113 THR A C 1
ATOM 857 O O . THR A 1 113 ? 4.772 -5.117 -6.488 1.00 63.56 113 THR A O 1
ATOM 860 N N . ARG A 1 114 ? 4.162 -4.883 -4.331 1.00 70.44 114 ARG A N 1
ATOM 861 C CA . ARG A 1 114 ? 5.104 -5.862 -3.782 1.00 70.44 114 ARG A CA 1
ATOM 862 C C . ARG A 1 114 ? 4.338 -7.082 -3.290 1.00 70.44 114 ARG A C 1
ATOM 864 O O . ARG A 1 114 ? 3.361 -6.965 -2.555 1.00 70.44 114 ARG A O 1
ATOM 871 N N . ARG A 1 115 ? 4.758 -8.266 -3.724 1.00 68.62 115 ARG A N 1
ATOM 872 C CA . ARG A 1 115 ? 4.217 -9.540 -3.244 1.00 68.62 115 ARG A CA 1
ATOM 873 C C . ARG A 1 115 ? 5.126 -10.032 -2.123 1.00 68.62 115 ARG A C 1
ATOM 875 O O . ARG A 1 115 ? 6.328 -10.117 -2.342 1.00 68.62 115 ARG A O 1
ATOM 882 N N . TYR A 1 116 ? 4.558 -10.324 -0.958 1.00 69.25 116 TYR A N 1
ATOM 883 C CA . TYR A 1 116 ? 5.299 -10.843 0.187 1.00 69.25 116 TYR A CA 1
ATOM 884 C C . TYR A 1 116 ? 4.703 -12.168 0.636 1.00 69.25 116 TYR A C 1
ATOM 886 O O . TYR A 1 116 ? 3.507 -12.286 0.917 1.00 69.25 116 TYR A O 1
ATOM 894 N N . GLU A 1 117 ? 5.553 -13.176 0.725 1.00 63.88 117 GLU A N 1
ATOM 895 C CA . GLU A 1 117 ? 5.188 -14.433 1.357 1.00 63.88 117 GLU A CA 1
ATOM 896 C C . GLU A 1 117 ? 5.269 -14.210 2.859 1.00 63.88 117 GLU A C 1
ATOM 898 O O . GLU A 1 117 ? 6.330 -14.270 3.457 1.00 63.88 117 GLU A O 1
ATOM 903 N N . LEU A 1 118 ? 4.144 -13.828 3.453 1.00 62.69 118 LEU A N 1
ATOM 904 C CA . LEU A 1 118 ? 4.064 -13.657 4.890 1.00 62.69 118 LEU A CA 1
ATOM 905 C C . LEU A 1 118 ? 3.651 -15.019 5.479 1.00 62.69 118 LEU A C 1
ATOM 907 O O . LEU A 1 118 ? 2.488 -15.416 5.357 1.00 62.69 118 LEU A O 1
ATOM 911 N N . GLY A 1 119 ? 4.589 -15.720 6.114 1.00 56.84 119 GLY A N 1
ATOM 912 C CA . GLY A 1 119 ? 4.356 -17.006 6.769 1.00 56.84 119 GLY A CA 1
ATOM 913 C C . GLY A 1 119 ? 4.623 -18.240 5.882 1.00 56.84 119 GLY A C 1
ATOM 914 O O . GLY A 1 119 ? 4.300 -18.240 4.696 1.00 56.84 119 GLY A O 1
ATOM 915 N N . PRO A 1 120 ? 5.197 -19.320 6.444 1.00 52.28 120 PRO A N 1
ATOM 916 C CA . PRO A 1 120 ? 5.487 -20.563 5.731 1.00 52.28 120 PRO A CA 1
ATOM 917 C C . PRO A 1 120 ? 4.216 -21.366 5.408 1.00 52.28 120 PRO A C 1
ATOM 919 O O . PRO A 1 120 ? 3.183 -21.234 6.061 1.00 52.28 120 PRO A O 1
ATOM 922 N N . TYR A 1 121 ? 4.328 -22.306 4.464 1.00 54.94 121 TYR A N 1
ATOM 923 C CA . TYR A 1 121 ? 3.310 -23.332 4.170 1.00 54.94 121 TYR A CA 1
ATOM 924 C C . TYR A 1 121 ? 3.032 -24.301 5.341 1.00 54.94 121 TYR A C 1
ATOM 926 O O . TYR A 1 121 ? 2.228 -25.225 5.205 1.00 54.94 121 TYR A O 1
ATOM 934 N N . ASP A 1 122 ? 3.718 -24.136 6.473 1.00 56.94 122 ASP A N 1
ATOM 935 C CA . ASP A 1 122 ? 3.613 -25.002 7.636 1.00 56.94 122 ASP A CA 1
ATOM 936 C C . ASP A 1 122 ? 2.618 -24.449 8.680 1.00 56.94 122 ASP A C 1
ATOM 938 O O . ASP A 1 122 ? 2.081 -23.343 8.589 1.00 56.94 122 ASP A O 1
ATOM 942 N N . SER A 1 123 ? 2.293 -25.266 9.678 1.00 67.50 123 SER A N 1
ATOM 943 C CA . SER A 1 123 ? 1.367 -24.896 10.754 1.00 67.50 123 SER A CA 1
ATOM 944 C C . SER A 1 123 ? 2.039 -24.031 11.835 1.00 67.50 123 SER A C 1
ATOM 946 O O . SER A 1 123 ? 1.810 -24.280 13.018 1.00 67.50 123 SER A O 1
ATOM 948 N N . ILE A 1 124 ? 2.870 -23.046 11.470 1.00 73.62 124 ILE A N 1
ATOM 949 C CA . ILE A 1 124 ? 3.585 -22.166 12.411 1.00 73.62 124 ILE A CA 1
ATOM 950 C C . ILE A 1 124 ? 3.116 -20.716 12.257 1.00 73.62 124 ILE A C 1
ATOM 952 O O . ILE A 1 124 ? 2.974 -20.192 11.155 1.00 73.62 124 ILE A O 1
ATOM 956 N N . SER A 1 125 ? 2.893 -20.051 13.390 1.00 80.81 125 SER A N 1
ATOM 957 C CA . SER A 1 125 ? 2.584 -18.622 13.433 1.00 80.81 125 SER A CA 1
ATOM 958 C C . SER A 1 125 ? 3.841 -17.778 13.210 1.00 80.81 125 SER A C 1
ATOM 960 O O . SER A 1 125 ? 4.910 -18.119 13.713 1.00 80.81 125 SER A O 1
ATOM 962 N N . ARG A 1 126 ? 3.725 -16.655 12.497 1.00 85.62 126 ARG A N 1
ATOM 963 C CA . ARG A 1 126 ? 4.865 -15.781 12.174 1.00 85.62 126 ARG A CA 1
ATOM 964 C C . ARG A 1 126 ? 4.542 -14.312 12.344 1.00 85.62 126 ARG A C 1
ATOM 966 O O . ARG A 1 126 ? 3.406 -13.890 12.135 1.00 85.62 126 ARG A O 1
ATOM 973 N N . TYR A 1 127 ? 5.578 -13.543 12.648 1.00 89.56 127 TYR A N 1
ATOM 974 C CA . TYR A 1 127 ? 5.615 -12.102 12.469 1.00 89.56 127 TYR A CA 1
ATOM 975 C C . TYR A 1 127 ? 6.425 -11.803 11.209 1.00 89.56 127 TYR A C 1
ATOM 977 O O . TYR A 1 127 ? 7.609 -12.129 11.151 1.00 89.56 127 TYR A O 1
ATOM 985 N N . SER A 1 128 ? 5.785 -11.159 10.236 1.00 88.50 128 SER A N 1
ATOM 986 C CA . SER A 1 128 ? 6.360 -10.828 8.931 1.00 88.50 128 SER A CA 1
ATOM 987 C C . SER A 1 128 ? 6.374 -9.317 8.700 1.00 88.50 128 SER A C 1
ATOM 989 O O . SER A 1 128 ? 5.346 -8.650 8.869 1.00 88.50 128 SER A O 1
ATOM 991 N N . MET A 1 129 ? 7.532 -8.765 8.336 1.00 91.31 129 MET A N 1
ATOM 992 C CA . MET A 1 129 ? 7.749 -7.317 8.249 1.00 91.31 129 MET A CA 1
ATOM 993 C C . MET A 1 129 ? 7.760 -6.853 6.793 1.00 91.31 129 MET A C 1
ATOM 995 O O . MET A 1 129 ? 8.552 -7.333 5.989 1.00 91.31 129 MET A O 1
ATOM 999 N N . PHE A 1 130 ? 6.905 -5.881 6.464 1.00 90.94 130 PHE A N 1
ATOM 1000 C CA . PHE A 1 130 ? 6.724 -5.393 5.088 1.00 90.94 130 PHE A CA 1
ATOM 1001 C C . PHE A 1 130 ? 7.135 -3.926 4.885 1.00 90.94 130 PHE A C 1
ATOM 1003 O O . PHE A 1 130 ? 7.160 -3.432 3.750 1.00 90.94 130 PHE A O 1
ATOM 1010 N N . ALA A 1 131 ? 7.413 -3.195 5.968 1.00 93.38 131 ALA A N 1
ATOM 1011 C CA . ALA A 1 131 ? 7.879 -1.816 5.900 1.00 93.38 131 ALA A CA 1
ATOM 1012 C C . ALA A 1 131 ? 8.836 -1.472 7.042 1.00 93.38 131 ALA A C 1
ATOM 1014 O O . ALA A 1 131 ? 8.719 -1.986 8.154 1.00 93.38 131 ALA A O 1
ATOM 1015 N N . ARG A 1 132 ? 9.742 -0.536 6.762 1.00 94.44 132 ARG A N 1
ATOM 1016 C CA . ARG A 1 132 ? 10.681 0.032 7.722 1.00 94.44 132 ARG A CA 1
ATOM 1017 C C . ARG A 1 132 ? 10.858 1.528 7.495 1.00 94.44 132 ARG A C 1
ATOM 1019 O O . ARG A 1 132 ? 10.858 2.001 6.356 1.00 94.44 132 ARG A O 1
ATOM 1026 N N . THR A 1 133 ? 11.075 2.263 8.576 1.00 95.19 133 THR A N 1
ATOM 1027 C CA . THR A 1 133 ? 11.451 3.683 8.566 1.00 95.19 133 THR A CA 1
ATOM 1028 C C . THR A 1 133 ? 12.599 3.925 9.541 1.00 95.19 133 THR A C 1
ATOM 1030 O O . THR A 1 133 ? 12.732 3.172 10.500 1.00 95.19 133 THR A O 1
ATOM 1033 N N . SER A 1 134 ? 13.385 4.991 9.359 1.00 92.88 134 SER A N 1
ATOM 1034 C CA . SER A 1 134 ? 14.287 5.488 10.418 1.00 92.88 134 SER A CA 1
ATOM 1035 C C . SER A 1 134 ? 13.504 5.706 11.720 1.00 92.88 134 SER A C 1
ATOM 1037 O O . SER A 1 134 ? 12.351 6.148 11.655 1.00 92.88 134 SER A O 1
ATOM 1039 N N . ASN A 1 135 ? 14.087 5.416 12.885 1.00 92.94 135 ASN A N 1
ATOM 1040 C CA . ASN A 1 135 ? 13.467 5.774 14.167 1.00 92.94 135 ASN A CA 1
ATOM 1041 C C . ASN A 1 135 ? 13.705 7.243 14.559 1.00 92.94 135 ASN A C 1
ATOM 1043 O O . ASN A 1 135 ? 13.009 7.774 15.420 1.00 92.94 135 ASN A O 1
ATOM 1047 N N . ILE A 1 136 ? 14.616 7.934 13.869 1.00 87.56 136 ILE A N 1
ATOM 1048 C CA . ILE A 1 136 ? 14.854 9.369 14.023 1.00 87.56 136 ILE A CA 1
ATOM 1049 C C . ILE A 1 136 ? 14.168 10.097 12.868 1.00 87.56 136 ILE A C 1
ATOM 1051 O O . ILE A 1 136 ? 14.609 10.007 11.719 1.00 87.56 136 ILE A O 1
ATOM 1055 N N . ASN A 1 137 ? 13.089 10.822 13.172 1.00 80.31 137 ASN A N 1
ATOM 1056 C CA . ASN A 1 137 ? 12.439 11.734 12.237 1.00 80.31 137 ASN A CA 1
ATOM 1057 C C . ASN A 1 137 ? 11.665 12.850 12.958 1.00 80.31 137 ASN A C 1
ATOM 1059 O O . ASN A 1 137 ? 10.500 12.694 13.336 1.00 80.31 137 ASN A O 1
ATOM 1063 N N . THR A 1 138 ? 12.291 14.018 13.089 1.00 68.06 138 THR A N 1
ATOM 1064 C CA . THR A 1 138 ? 11.691 15.166 13.775 1.00 68.06 138 THR A CA 1
ATOM 1065 C C . THR A 1 138 ? 10.866 16.072 12.860 1.00 68.06 138 THR A C 1
ATOM 1067 O O . THR A 1 138 ? 9.945 16.722 13.352 1.00 68.06 138 THR A O 1
ATOM 1070 N N . LEU A 1 139 ? 11.158 16.135 11.552 1.00 65.69 139 LEU A N 1
ATOM 1071 C CA . LEU A 1 139 ? 10.626 17.188 10.668 1.00 65.69 139 LEU A CA 1
ATOM 1072 C C . LEU A 1 139 ? 10.234 16.731 9.253 1.00 65.69 139 LEU A C 1
ATOM 1074 O O . LEU A 1 139 ? 9.582 17.493 8.538 1.00 65.69 139 LEU A O 1
ATOM 1078 N N . GLU A 1 140 ? 10.577 15.515 8.829 1.00 80.12 140 GLU A N 1
ATOM 1079 C CA . GLU A 1 140 ? 10.305 15.058 7.465 1.00 80.12 140 GLU A CA 1
ATOM 1080 C C . GLU A 1 140 ? 8.978 14.304 7.351 1.00 80.12 140 GLU A C 1
ATOM 1082 O O . GLU A 1 140 ? 8.543 13.583 8.254 1.00 80.12 140 GLU A O 1
ATOM 1087 N N . ASN A 1 141 ? 8.326 14.432 6.195 1.00 82.94 141 ASN A N 1
ATOM 1088 C CA . ASN A 1 141 ? 7.169 13.607 5.880 1.00 82.94 141 ASN A CA 1
ATOM 1089 C C . ASN A 1 141 ? 7.640 12.188 5.549 1.00 82.94 141 ASN A C 1
ATOM 1091 O O . ASN A 1 141 ? 8.208 11.955 4.484 1.00 82.94 141 ASN A O 1
ATOM 1095 N N . CYS A 1 142 ? 7.373 11.241 6.440 1.00 90.56 142 CYS A N 1
ATOM 1096 C CA . CYS A 1 142 ? 7.661 9.837 6.215 1.00 90.56 142 CYS A CA 1
ATOM 1097 C C . CYS A 1 142 ? 6.439 9.003 6.594 1.00 90.56 142 CYS A C 1
ATOM 1099 O O . CYS A 1 142 ? 5.941 9.046 7.720 1.00 90.56 142 CYS A O 1
ATOM 1101 N N . GLY A 1 143 ? 5.920 8.278 5.609 1.00 93.06 143 GLY A N 1
ATOM 1102 C CA . GLY A 1 143 ? 4.733 7.462 5.770 1.00 93.06 143 GLY A CA 1
ATOM 1103 C C . GLY A 1 143 ? 4.269 6.821 4.472 1.00 93.06 143 GLY A C 1
ATOM 1104 O O . GLY A 1 143 ? 4.646 7.230 3.369 1.00 93.06 143 GLY A O 1
ATOM 1105 N N . ALA A 1 144 ? 3.433 5.799 4.612 1.00 93.75 144 ALA A N 1
ATOM 1106 C CA . ALA A 1 144 ? 2.890 5.043 3.497 1.00 93.75 144 ALA A CA 1
ATOM 1107 C C . ALA A 1 144 ? 1.399 4.754 3.684 1.00 93.75 144 ALA A C 1
ATOM 1109 O O . ALA A 1 144 ? 0.881 4.704 4.798 1.00 93.75 144 ALA A O 1
ATOM 1110 N N . THR A 1 145 ? 0.707 4.574 2.564 1.00 94.88 145 THR A N 1
ATOM 1111 C CA . THR A 1 145 ? -0.646 4.022 2.495 1.00 94.88 145 THR A CA 1
ATOM 1112 C C . THR A 1 145 ? -0.592 2.780 1.625 1.00 94.88 145 THR A C 1
ATOM 1114 O O . THR A 1 145 ? -0.143 2.843 0.479 1.00 94.88 145 THR A O 1
ATOM 1117 N N . LEU A 1 146 ? -1.020 1.657 2.187 1.00 93.44 146 LEU A N 1
ATOM 1118 C CA . LEU A 1 146 ? -0.872 0.328 1.617 1.00 93.44 146 LEU A CA 1
ATOM 1119 C C . LEU A 1 146 ? -2.237 -0.358 1.557 1.00 93.44 146 LEU A C 1
ATOM 1121 O O . LEU A 1 146 ? -3.015 -0.277 2.506 1.00 93.44 146 LEU A O 1
ATOM 1125 N N . LEU A 1 147 ? -2.499 -1.068 0.467 1.00 92.12 147 LEU A N 1
ATOM 1126 C CA . LEU A 1 147 ? -3.543 -2.082 0.398 1.00 92.12 147 LEU A CA 1
ATOM 1127 C C . LEU A 1 147 ? -2.876 -3.441 0.602 1.00 92.12 147 LEU A C 1
ATOM 1129 O O . LEU A 1 147 ? -2.057 -3.855 -0.216 1.00 92.12 147 LEU A O 1
ATOM 1133 N N . VAL A 1 148 ? -3.220 -4.115 1.692 1.00 89.81 148 VAL A N 1
ATOM 1134 C CA . VAL A 1 148 ? -2.727 -5.453 2.014 1.00 89.81 148 VAL A CA 1
ATOM 1135 C C . VAL A 1 148 ? -3.846 -6.449 1.776 1.00 89.81 148 VAL A C 1
ATOM 1137 O O . VAL A 1 148 ? -4.927 -6.303 2.337 1.00 89.81 148 VAL A O 1
ATOM 1140 N N . THR A 1 149 ? -3.603 -7.452 0.945 1.00 86.94 149 THR A N 1
ATOM 1141 C CA . THR A 1 149 ? -4.597 -8.463 0.574 1.00 86.94 149 THR A CA 1
ATOM 1142 C C . THR A 1 149 ? -4.031 -9.857 0.742 1.00 86.94 149 THR A C 1
ATOM 1144 O O . THR A 1 149 ? -2.941 -10.142 0.247 1.00 86.94 149 THR A O 1
ATOM 1147 N N . ASP A 1 150 ? -4.802 -10.724 1.380 1.00 81.00 150 ASP A N 1
ATOM 1148 C CA . ASP A 1 150 ? -4.577 -12.162 1.390 1.00 81.00 150 ASP A CA 1
ATOM 1149 C C . ASP A 1 150 ? -5.194 -12.780 0.132 1.00 81.00 150 ASP A C 1
ATOM 1151 O O . ASP A 1 150 ? -6.349 -12.494 -0.206 1.00 81.00 150 ASP A O 1
ATOM 1155 N N . ALA A 1 151 ? -4.429 -13.617 -0.559 1.00 62.59 151 ALA A N 1
ATOM 1156 C CA . ALA A 1 151 ? -4.856 -14.294 -1.769 1.00 62.59 151 ALA A CA 1
ATOM 1157 C C . ALA A 1 151 ? -4.868 -15.814 -1.568 1.00 62.59 151 ALA A C 1
ATOM 1159 O O . ALA A 1 151 ? -4.046 -16.480 -2.176 1.00 62.59 151 ALA A O 1
ATOM 1160 N N . GLY A 1 152 ? -5.801 -16.332 -0.753 1.00 58.81 152 GLY A N 1
ATOM 1161 C CA . GLY A 1 152 ? -6.276 -17.728 -0.735 1.00 58.81 152 GLY A CA 1
ATOM 1162 C C . GLY A 1 152 ? -5.247 -18.871 -0.839 1.00 58.81 152 GLY A C 1
ATOM 1163 O O . GLY A 1 152 ? -4.582 -19.048 -1.852 1.00 58.81 152 GLY A O 1
ATOM 1164 N N . ASN A 1 153 ? -5.204 -19.777 0.142 1.00 56.22 153 ASN A N 1
ATOM 1165 C CA . ASN A 1 153 ? -4.398 -21.004 0.044 1.00 56.22 153 ASN A CA 1
ATOM 1166 C C . ASN A 1 153 ? -5.103 -22.139 -0.752 1.00 56.22 153 ASN A C 1
ATOM 1168 O O . ASN A 1 153 ? -6.329 -22.153 -0.901 1.00 56.22 153 ASN A O 1
ATOM 1172 N N . PHE A 1 154 ? -4.338 -23.130 -1.231 1.00 52.53 154 PHE A N 1
ATOM 1173 C CA . PHE A 1 154 ? -4.829 -24.322 -1.938 1.00 52.53 154 PHE A CA 1
ATOM 1174 C C . PHE A 1 154 ? -5.909 -25.045 -1.103 1.00 52.53 154 PHE A C 1
ATOM 1176 O O . PHE A 1 154 ? -5.638 -25.548 -0.014 1.00 52.53 154 PHE A O 1
ATOM 1183 N N . GLY A 1 155 ? -7.149 -25.096 -1.605 1.00 55.56 155 GLY A N 1
ATOM 1184 C CA . GLY A 1 155 ? -8.249 -25.859 -0.995 1.00 55.56 155 GLY A CA 1
ATOM 1185 C C . GLY A 1 155 ? -9.269 -25.071 -0.156 1.00 55.56 155 GLY A C 1
ATOM 1186 O O . GLY A 1 155 ? -10.222 -25.679 0.329 1.00 55.56 155 GLY A O 1
ATOM 1187 N N . SER A 1 156 ? -9.147 -23.745 0.010 1.00 54.28 156 SER A N 1
ATOM 1188 C CA . SER A 1 156 ? -10.221 -22.918 0.599 1.00 54.28 156 SER A CA 1
ATOM 1189 C C . SER A 1 156 ? -10.081 -21.429 0.243 1.00 54.28 156 SER A C 1
ATOM 1191 O O . SER A 1 156 ? -8.962 -20.918 0.248 1.00 54.28 156 SER A O 1
ATOM 1193 N N . PRO A 1 157 ? -11.179 -20.684 -0.003 1.00 59.25 157 PRO A N 1
ATOM 1194 C CA . PRO A 1 157 ? -11.116 -19.236 -0.184 1.00 59.25 157 PRO A CA 1
ATOM 1195 C C . PRO A 1 157 ? -10.841 -18.536 1.158 1.00 59.25 157 PRO A C 1
ATOM 1197 O O . PRO A 1 157 ? -11.760 -18.075 1.839 1.00 59.25 157 PRO A O 1
ATOM 1200 N N . GLN A 1 158 ? -9.566 -18.454 1.547 1.00 68.12 158 GLN A N 1
ATOM 1201 C CA . GLN A 1 158 ? -9.116 -17.474 2.536 1.00 68.12 158 GLN A CA 1
ATOM 1202 C C . GLN A 1 158 ? -9.166 -16.098 1.874 1.00 68.12 158 GLN A C 1
ATOM 1204 O O . GLN A 1 158 ? -8.536 -15.858 0.846 1.00 68.12 158 GLN A O 1
ATOM 1209 N N . THR A 1 159 ? -9.996 -15.222 2.426 1.00 72.88 159 THR A N 1
ATOM 1210 C CA . THR A 1 159 ? -10.183 -13.859 1.936 1.00 72.88 159 THR A CA 1
ATOM 1211 C C . THR A 1 159 ? -9.808 -12.913 3.050 1.00 72.88 159 THR A C 1
ATOM 1213 O O . THR A 1 159 ? -10.300 -13.110 4.152 1.00 72.88 159 THR A O 1
ATOM 1216 N N . GLY A 1 160 ? -8.996 -11.899 2.780 1.00 83.75 160 GLY A N 1
ATOM 1217 C CA . GLY A 1 160 ? -8.686 -10.841 3.735 1.00 83.75 160 GLY A CA 1
ATOM 1218 C C . GLY A 1 160 ? -8.157 -9.622 2.996 1.00 83.75 160 GLY A C 1
ATOM 1219 O O . GLY A 1 160 ? -7.344 -9.761 2.085 1.00 83.75 160 GLY A O 1
ATOM 1220 N N . ALA A 1 161 ? -8.637 -8.432 3.341 1.00 88.94 161 ALA A N 1
ATOM 1221 C CA . ALA A 1 161 ? -8.151 -7.194 2.744 1.00 88.94 161 ALA A CA 1
ATOM 1222 C C . ALA A 1 161 ? -8.150 -6.068 3.773 1.00 88.94 161 ALA A C 1
ATOM 1224 O O . ALA A 1 161 ? -9.121 -5.889 4.513 1.00 88.94 161 ALA A O 1
ATOM 1225 N N . TRP A 1 162 ? -7.075 -5.286 3.784 1.00 92.44 162 TRP A N 1
ATOM 1226 C CA . TRP A 1 162 ? -6.847 -4.217 4.743 1.00 92.44 162 TRP A CA 1
ATOM 1227 C C . TRP A 1 162 ? -6.254 -2.983 4.073 1.00 92.44 162 TRP A C 1
ATOM 1229 O O . TRP A 1 162 ? -5.324 -3.075 3.273 1.00 92.44 162 TRP A O 1
ATOM 1239 N N . LEU A 1 163 ? -6.758 -1.812 4.451 1.00 95.19 163 LEU A N 1
ATOM 1240 C CA . LEU A 1 163 ? -6.142 -0.526 4.154 1.00 95.19 163 LEU A CA 1
ATOM 1241 C C . LEU A 1 163 ? -5.287 -0.110 5.351 1.00 95.19 163 LEU A C 1
ATOM 1243 O O . LEU A 1 163 ? -5.800 0.061 6.460 1.00 95.19 163 LEU A O 1
ATOM 1247 N N . ILE A 1 164 ? -3.990 0.060 5.127 1.00 95.88 164 ILE A N 1
ATOM 1248 C CA . ILE A 1 164 ? -3.010 0.372 6.165 1.00 95.88 164 ILE A CA 1
ATOM 1249 C C . ILE A 1 164 ? -2.404 1.740 5.895 1.00 95.88 164 ILE A C 1
ATOM 1251 O O . ILE A 1 164 ? -1.974 2.036 4.784 1.00 95.88 164 ILE A O 1
ATOM 1255 N N . GLN A 1 165 ? -2.334 2.567 6.930 1.00 96.38 165 GLN A N 1
ATOM 1256 C CA . GLN A 1 165 ? -1.571 3.808 6.932 1.00 96.38 165 GLN A CA 1
ATOM 1257 C C . GLN A 1 165 ? -0.510 3.727 8.018 1.00 96.38 165 GLN A C 1
ATOM 1259 O O . GLN A 1 165 ? -0.821 3.327 9.137 1.00 96.38 165 GLN A O 1
ATOM 1264 N N . LEU A 1 166 ? 0.724 4.106 7.694 1.00 96.38 166 LEU A N 1
ATOM 1265 C CA . LEU A 1 166 ? 1.838 4.120 8.640 1.00 96.38 166 LEU A CA 1
ATOM 1266 C C . LEU A 1 166 ? 2.682 5.387 8.501 1.00 96.38 166 LEU A C 1
ATOM 1268 O O . LEU A 1 166 ? 2.717 5.990 7.426 1.00 96.38 166 LEU A O 1
ATOM 1272 N N . SER A 1 167 ? 3.339 5.793 9.586 1.00 94.44 167 SER A N 1
ATOM 1273 C CA . SER A 1 167 ? 4.187 6.990 9.675 1.00 94.44 167 SER A CA 1
ATOM 1274 C C . SER A 1 167 ? 5.143 6.882 10.867 1.00 94.44 167 SER A C 1
ATOM 1276 O O . SER A 1 167 ? 4.829 6.198 11.840 1.00 94.44 167 SER A O 1
ATOM 1278 N N . ASN A 1 168 ? 6.274 7.589 10.815 1.00 93.38 168 ASN A N 1
ATOM 1279 C CA . ASN A 1 168 ? 7.213 7.735 11.939 1.00 93.38 168 ASN A CA 1
ATOM 1280 C C . ASN A 1 168 ? 7.336 9.184 12.460 1.00 93.38 168 ASN A C 1
ATOM 1282 O O . ASN A 1 168 ? 8.328 9.527 13.105 1.00 93.38 168 ASN A O 1
ATOM 1286 N N . ARG A 1 169 ? 6.390 10.065 12.105 1.00 88.69 169 ARG A N 1
ATOM 1287 C CA . ARG A 1 169 ? 6.436 11.495 12.449 1.00 88.69 169 ARG A CA 1
ATOM 1288 C C . ARG A 1 169 ? 6.640 11.705 13.955 1.00 88.69 169 ARG A C 1
ATOM 1290 O O . ARG A 1 169 ? 6.057 10.987 14.760 1.00 88.69 169 ARG A O 1
ATOM 1297 N N . GLU A 1 170 ? 7.431 12.720 14.309 1.00 87.75 170 GLU A N 1
ATOM 1298 C CA . GLU A 1 170 ? 7.869 12.997 15.690 1.00 87.75 170 GLU A CA 1
ATOM 1299 C C . GLU A 1 170 ? 8.753 11.896 16.294 1.00 87.75 170 GLU A C 1
ATOM 1301 O O . GLU A 1 170 ? 8.785 11.735 17.514 1.00 87.75 170 GLU A O 1
ATOM 1306 N N . SER A 1 171 ? 9.453 11.131 15.453 1.00 91.88 171 SER A N 1
ATOM 1307 C CA . SER A 1 171 ? 10.242 9.966 15.862 1.00 91.88 171 SER A CA 1
ATOM 1308 C C . SER A 1 171 ? 9.401 8.927 16.619 1.00 91.88 171 SER A C 1
ATOM 1310 O O . SER A 1 171 ? 9.868 8.325 17.581 1.00 91.88 171 SER A O 1
ATOM 1312 N N . LYS A 1 172 ? 8.137 8.734 16.219 1.00 92.00 172 LYS A N 1
ATOM 1313 C CA . LYS A 1 172 ? 7.212 7.767 16.834 1.00 92.00 172 LYS A CA 1
ATOM 1314 C C . LYS A 1 172 ? 6.544 6.910 15.765 1.00 92.00 172 LYS A C 1
ATOM 1316 O O . LYS A 1 172 ? 5.958 7.472 14.835 1.00 92.00 172 LYS A O 1
ATOM 1321 N N . PRO A 1 173 ? 6.543 5.575 15.894 1.00 95.25 173 PRO A N 1
ATOM 1322 C CA . PRO A 1 173 ? 5.861 4.718 14.947 1.00 95.25 173 PRO A CA 1
ATOM 1323 C C . PRO A 1 173 ? 4.353 4.818 15.170 1.00 95.25 173 PRO A C 1
ATOM 1325 O O . PRO A 1 173 ? 3.846 4.695 16.284 1.00 95.25 173 PRO A O 1
ATOM 1328 N N . THR A 1 174 ? 3.625 5.039 14.087 1.00 94.69 174 THR A N 1
ATOM 1329 C CA . THR A 1 174 ? 2.165 5.055 14.069 1.00 94.69 174 THR A CA 1
ATOM 1330 C C . THR A 1 174 ? 1.690 4.164 12.940 1.00 94.69 174 THR A C 1
ATOM 1332 O O . THR A 1 174 ? 2.211 4.224 11.826 1.00 94.69 174 THR A O 1
ATOM 1335 N N . MET A 1 175 ? 0.693 3.333 13.223 1.00 97.69 175 MET A N 1
ATOM 1336 C CA . MET A 1 175 ? 0.017 2.524 12.222 1.00 97.69 175 MET A CA 1
ATOM 1337 C C . MET A 1 175 ? -1.481 2.528 12.505 1.00 97.69 175 MET A C 1
ATOM 1339 O O . MET A 1 175 ? -1.929 2.418 13.642 1.00 97.69 175 MET A O 1
ATOM 1343 N N . SER A 1 176 ? -2.256 2.640 11.439 1.00 95.94 176 SER A N 1
ATOM 1344 C CA . SER A 1 176 ? -3.705 2.557 11.438 1.00 95.94 176 SER A CA 1
ATOM 1345 C C . SER A 1 176 ? -4.111 1.506 10.415 1.00 95.94 176 SER A C 1
ATOM 1347 O O . SER A 1 176 ? -3.743 1.619 9.244 1.00 95.94 176 SER A O 1
ATOM 1349 N N . VAL A 1 177 ? -4.912 0.530 10.834 1.00 95.38 177 VAL A N 1
ATOM 1350 C CA . VAL A 1 177 ? -5.415 -0.532 9.958 1.00 95.38 177 VAL A CA 1
ATOM 1351 C C . VAL A 1 177 ? -6.928 -0.453 9.867 1.00 95.38 177 VAL A C 1
ATOM 1353 O O . VAL A 1 177 ? -7.610 -0.297 10.875 1.00 95.38 177 VAL A O 1
ATOM 1356 N N . THR A 1 178 ? -7.454 -0.562 8.651 1.00 93.69 178 THR A N 1
ATOM 1357 C CA . THR A 1 178 ? -8.884 -0.712 8.381 1.00 93.69 178 THR A CA 1
ATOM 1358 C C . THR A 1 178 ? -9.121 -2.022 7.657 1.00 93.69 178 THR A C 1
ATOM 1360 O O . THR A 1 178 ? -8.582 -2.226 6.574 1.00 93.69 178 THR A O 1
ATOM 1363 N N . THR A 1 179 ? -9.931 -2.898 8.233 1.00 90.06 179 THR A N 1
ATOM 1364 C CA . THR A 1 179 ? -10.392 -4.121 7.581 1.00 90.06 179 THR A CA 1
ATOM 1365 C C . THR A 1 179 ? -11.423 -3.754 6.520 1.00 90.06 179 THR A C 1
ATOM 1367 O O . THR A 1 179 ? -12.470 -3.194 6.841 1.00 90.06 179 THR A O 1
ATOM 1370 N N . LEU A 1 180 ? -11.102 -4.057 5.262 1.00 88.75 180 LEU A N 1
ATOM 1371 C CA . LEU A 1 180 ? -11.992 -3.918 4.106 1.00 88.75 180 LEU A CA 1
ATOM 1372 C C . LEU A 1 180 ? -12.769 -5.212 3.851 1.00 88.75 180 LEU A C 1
ATOM 1374 O O . LEU A 1 180 ? -13.927 -5.176 3.460 1.00 88.75 180 LEU A O 1
ATOM 1378 N N . LEU A 1 181 ? -12.118 -6.355 4.077 1.00 85.19 181 LEU A N 1
ATOM 1379 C CA . LEU A 1 181 ? -12.717 -7.678 3.968 1.00 85.19 181 LEU A CA 1
ATOM 1380 C C . LEU A 1 181 ? -12.223 -8.528 5.144 1.00 85.19 181 LEU A C 1
ATOM 1382 O O . LEU A 1 181 ? -11.010 -8.746 5.244 1.00 85.19 181 LEU A O 1
ATOM 1386 N N . PRO A 1 182 ? -13.116 -8.986 6.043 1.00 80.94 182 PRO A N 1
ATOM 1387 C CA . PRO A 1 182 ? -12.729 -9.803 7.185 1.00 80.94 182 PRO A CA 1
ATOM 1388 C C . PRO A 1 182 ? -12.032 -11.091 6.766 1.00 80.94 182 PRO A C 1
ATOM 1390 O O . PRO A 1 182 ? -12.408 -11.728 5.778 1.00 80.94 182 PRO A O 1
ATOM 1393 N N . HIS A 1 183 ? -11.046 -11.494 7.566 1.00 79.50 183 HIS A N 1
ATOM 1394 C CA . HIS A 1 183 ? -10.363 -12.755 7.352 1.00 79.50 183 HIS A CA 1
ATOM 1395 C C . HIS A 1 183 ? -11.253 -13.939 7.738 1.00 79.50 183 HIS A C 1
ATOM 1397 O O . HIS A 1 183 ? -11.705 -14.028 8.877 1.00 79.50 183 HIS A O 1
ATOM 1403 N N . LYS A 1 184 ? -11.517 -14.855 6.800 1.00 74.38 184 LYS A N 1
ATOM 1404 C CA . LYS A 1 184 ? -12.477 -15.956 7.018 1.00 74.38 184 LYS A CA 1
ATOM 1405 C C . LYS A 1 184 ? -11.969 -17.089 7.915 1.00 74.38 184 LYS A C 1
ATOM 1407 O O . LYS A 1 184 ? -12.791 -17.844 8.431 1.00 74.38 184 LYS A O 1
ATOM 1412 N N . ARG A 1 185 ? -10.651 -17.270 8.078 1.00 70.75 185 ARG A N 1
ATOM 1413 C CA . ARG A 1 185 ? -10.099 -18.414 8.826 1.00 70.75 185 ARG A CA 1
ATOM 1414 C C . ARG A 1 185 ? -8.707 -18.141 9.385 1.00 70.75 185 ARG A C 1
ATOM 1416 O O . ARG A 1 185 ? -7.766 -18.056 8.617 1.00 70.75 185 ARG A O 1
ATOM 1423 N N . GLY A 1 186 ? -8.557 -18.126 10.706 1.00 72.31 186 GLY A N 1
ATOM 1424 C CA . GLY A 1 186 ? -7.277 -17.859 11.373 1.00 72.31 186 GLY A CA 1
ATOM 1425 C C . GLY A 1 186 ? -7.077 -16.378 11.700 1.00 72.31 186 GLY A C 1
ATOM 1426 O O . GLY A 1 186 ? -7.846 -15.523 11.260 1.00 72.31 186 GLY A O 1
ATOM 1427 N N . THR A 1 187 ? -6.050 -16.085 12.497 1.00 77.62 187 THR A N 1
ATOM 1428 C CA . THR A 1 187 ? -5.805 -14.750 13.062 1.00 77.62 187 THR A CA 1
ATOM 1429 C C . THR A 1 187 ? -4.799 -13.975 12.222 1.00 77.62 187 THR A C 1
ATOM 1431 O O . THR A 1 187 ? -3.707 -14.477 11.960 1.00 77.62 187 THR A O 1
ATOM 1434 N N . VAL A 1 188 ? -5.147 -12.738 11.859 1.00 84.38 188 VAL A N 1
ATOM 1435 C CA . VAL A 1 188 ? -4.230 -11.757 11.264 1.00 84.38 188 VAL A CA 1
ATOM 1436 C C . VAL A 1 188 ? -4.281 -10.493 12.111 1.00 84.38 188 VAL A C 1
ATOM 1438 O O . VAL A 1 188 ? -5.323 -9.845 12.193 1.00 84.38 188 VAL A O 1
ATOM 1441 N N . ASN A 1 189 ? -3.155 -10.152 12.729 1.00 88.88 189 ASN A N 1
ATOM 1442 C CA . ASN A 1 189 ? -2.982 -8.926 13.496 1.00 88.88 189 ASN A CA 1
ATOM 1443 C C . ASN A 1 189 ? -1.870 -8.101 12.860 1.00 88.88 189 ASN A C 1
ATOM 1445 O O . ASN A 1 189 ? -0.894 -8.649 12.365 1.00 88.88 189 ASN A O 1
ATOM 1449 N N . PHE A 1 190 ? -1.982 -6.782 12.905 1.00 93.44 190 PHE A N 1
ATOM 1450 C CA . PHE A 1 190 ? -0.938 -5.891 12.408 1.00 93.44 190 PHE A CA 1
ATOM 1451 C C . PHE A 1 190 ? -0.249 -5.206 13.571 1.00 93.44 190 PHE A C 1
ATOM 1453 O O . PHE A 1 190 ? -0.792 -5.148 14.673 1.00 93.44 190 PHE A O 1
ATOM 1460 N N . GLY A 1 191 ? 0.951 -4.697 13.342 1.00 96.50 191 GLY A N 1
ATOM 1461 C CA . GLY A 1 191 ? 1.680 -4.012 14.391 1.00 96.50 191 GLY A CA 1
ATOM 1462 C C . GLY A 1 191 ? 3.023 -3.489 13.936 1.00 96.50 191 GLY A C 1
ATOM 1463 O O . GLY A 1 191 ? 3.378 -3.543 12.756 1.00 96.50 191 GLY A O 1
ATOM 1464 N N . TYR A 1 192 ? 3.745 -2.941 14.897 1.00 97.69 192 TYR A N 1
ATOM 1465 C CA . TYR A 1 192 ? 5.060 -2.362 14.693 1.00 97.69 192 TYR A CA 1
ATOM 1466 C C . TYR A 1 192 ? 5.929 -2.549 15.930 1.00 97.69 192 TYR A C 1
ATOM 1468 O O . TYR A 1 192 ? 5.420 -2.774 17.028 1.00 97.69 192 TYR A O 1
ATOM 1476 N N . TYR A 1 193 ? 7.239 -2.426 15.759 1.00 97.00 193 TYR A N 1
ATOM 1477 C CA . TYR A 1 193 ? 8.198 -2.388 16.859 1.00 97.00 193 TYR A CA 1
ATOM 1478 C C . TYR A 1 193 ? 9.368 -1.463 16.521 1.00 97.00 193 TYR A C 1
ATOM 1480 O O . TYR A 1 193 ? 9.570 -1.092 15.359 1.00 97.00 193 TYR A O 1
ATOM 1488 N N . GLU A 1 194 ? 10.121 -1.077 17.546 1.00 96.81 194 GLU A N 1
ATOM 1489 C CA . GLU A 1 194 ? 11.371 -0.340 17.398 1.00 96.81 194 GLU A CA 1
ATOM 1490 C C . GLU A 1 194 ? 12.563 -1.281 17.553 1.00 96.81 194 GLU A C 1
ATOM 1492 O O . GLU A 1 194 ? 12.673 -2.012 18.534 1.00 96.81 194 GLU A O 1
ATOM 1497 N N . ASP A 1 195 ? 13.468 -1.224 16.587 1.00 95.19 195 ASP A N 1
ATOM 1498 C CA . ASP A 1 195 ? 14.816 -1.759 16.674 1.00 95.19 195 ASP A CA 1
ATOM 1499 C C . ASP A 1 195 ? 15.766 -0.587 16.948 1.00 95.19 195 ASP A C 1
ATOM 1501 O O . ASP A 1 195 ? 16.279 0.062 16.030 1.00 95.19 195 ASP A O 1
ATOM 1505 N N . SER A 1 196 ? 15.943 -0.270 18.231 1.00 91.88 196 SER A N 1
ATOM 1506 C CA . SER A 1 196 ? 16.782 0.854 18.655 1.00 91.88 196 SER A CA 1
ATOM 1507 C C . SER A 1 196 ? 18.270 0.609 18.396 1.00 91.88 196 SER A C 1
ATOM 1509 O O . SER A 1 196 ? 19.018 1.576 18.280 1.00 91.88 196 SER A O 1
ATOM 1511 N N . GLU A 1 197 ? 18.703 -0.652 18.277 1.00 92.94 197 GLU A N 1
ATOM 1512 C CA . GLU A 1 197 ? 20.100 -1.003 17.989 1.00 92.94 197 GLU A CA 1
ATOM 1513 C C . GLU A 1 197 ? 20.484 -0.581 16.571 1.00 92.94 197 GLU A C 1
ATOM 1515 O O . GLU A 1 197 ? 21.548 -0.000 16.357 1.00 92.94 197 GLU A O 1
ATOM 1520 N N . ASN A 1 198 ? 19.587 -0.816 15.610 1.00 93.38 198 ASN A N 1
ATOM 1521 C CA . ASN A 1 198 ? 19.816 -0.471 14.208 1.00 93.38 198 ASN A CA 1
ATOM 1522 C C . ASN A 1 198 ? 19.180 0.864 13.788 1.00 93.38 198 ASN A C 1
ATOM 1524 O O . ASN A 1 198 ? 19.405 1.317 12.665 1.00 93.38 198 ASN A O 1
ATOM 1528 N N . GLY A 1 199 ? 18.413 1.510 14.669 1.00 94.25 199 GLY A N 1
ATOM 1529 C CA . GLY A 1 199 ? 17.838 2.834 14.431 1.00 94.25 199 GLY A CA 1
ATOM 1530 C C . GLY A 1 199 ? 16.599 2.824 13.533 1.00 94.25 199 GLY A C 1
ATOM 1531 O O . GLY A 1 199 ? 16.433 3.708 12.686 1.00 94.25 199 GLY A O 1
ATOM 1532 N N . TYR A 1 200 ? 15.724 1.826 13.679 1.00 95.75 200 TYR A N 1
ATOM 1533 C CA . TYR A 1 200 ? 14.572 1.653 12.792 1.00 95.75 200 TYR A CA 1
ATOM 1534 C C . TYR A 1 200 ? 13.264 1.356 13.522 1.00 95.75 200 TYR A C 1
ATOM 1536 O O . TYR A 1 200 ? 13.233 0.667 14.534 1.00 95.75 200 TYR A O 1
ATOM 1544 N N . PHE A 1 201 ? 12.155 1.801 12.933 1.00 97.25 201 PHE A N 1
ATOM 1545 C CA . PHE A 1 201 ? 10.837 1.230 13.196 1.00 97.25 201 PHE A CA 1
ATOM 1546 C C . PHE A 1 201 ? 10.484 0.240 12.096 1.00 97.25 201 PHE A C 1
ATOM 1548 O O . PHE A 1 201 ? 10.597 0.562 10.909 1.00 97.25 201 PHE A O 1
ATOM 1555 N N . TYR A 1 202 ? 10.006 -0.932 12.492 1.00 96.94 202 TYR A N 1
ATOM 1556 C CA . TYR A 1 202 ? 9.492 -1.959 11.596 1.00 96.94 202 TYR A CA 1
ATOM 1557 C C . TYR A 1 202 ? 7.980 -2.065 11.728 1.00 96.94 202 TYR A C 1
ATOM 1559 O O . TYR A 1 202 ? 7.428 -1.936 12.818 1.00 96.94 202 TYR A O 1
ATOM 1567 N N . PHE A 1 203 ? 7.316 -2.328 10.609 1.00 96.62 203 PHE A N 1
ATOM 1568 C CA . PHE A 1 203 ? 5.872 -2.479 10.507 1.00 96.62 203 PHE A CA 1
ATOM 1569 C C . PHE A 1 203 ? 5.568 -3.796 9.798 1.00 96.62 203 PHE A C 1
ATOM 1571 O O . PHE A 1 203 ? 6.161 -4.112 8.758 1.00 96.62 203 PHE A O 1
ATOM 1578 N N . GLY A 1 204 ? 4.621 -4.549 10.340 1.00 93.12 204 GLY A N 1
ATOM 1579 C CA . GLY A 1 204 ? 4.362 -5.896 9.868 1.00 93.12 204 GLY A CA 1
ATOM 1580 C C . GLY A 1 204 ? 3.004 -6.444 10.259 1.00 93.12 204 GLY A C 1
ATOM 1581 O O . GLY A 1 204 ? 2.111 -5.733 10.731 1.00 93.12 204 GLY A O 1
ATOM 1582 N N . ALA A 1 205 ? 2.875 -7.747 10.057 1.00 90.62 205 ALA A N 1
ATOM 1583 C CA . ALA A 1 205 ? 1.722 -8.526 10.455 1.00 90.62 205 ALA A CA 1
ATOM 1584 C C . ALA A 1 205 ? 2.163 -9.765 11.234 1.00 90.62 205 ALA A C 1
ATOM 1586 O O . ALA A 1 205 ? 3.090 -10.463 10.833 1.00 90.62 205 ALA A O 1
ATOM 1587 N N . TYR A 1 206 ? 1.456 -10.047 12.318 1.00 88.62 206 TYR A N 1
ATOM 1588 C CA . TYR A 1 206 ? 1.400 -11.365 12.919 1.00 88.62 206 TYR A CA 1
ATOM 1589 C C . TYR A 1 206 ? 0.316 -12.179 12.239 1.00 88.62 206 TYR A C 1
ATOM 1591 O O . TYR A 1 206 ? -0.823 -11.715 12.114 1.00 88.62 206 TYR A O 1
ATOM 1599 N N . THR A 1 207 ? 0.622 -13.428 11.923 1.00 82.88 207 THR A N 1
ATOM 1600 C CA . THR A 1 207 ? -0.398 -14.380 11.515 1.00 82.88 207 THR A CA 1
ATOM 1601 C C . THR A 1 207 ? -0.277 -15.722 12.182 1.00 82.88 207 THR A C 1
ATOM 1603 O O . THR A 1 207 ? 0.823 -16.219 12.409 1.00 82.88 207 THR A O 1
ATOM 1606 N N . GLY A 1 208 ? -1.442 -16.314 12.436 1.00 78.06 208 GLY A N 1
ATOM 1607 C CA . GLY A 1 208 ? -1.565 -17.682 12.910 1.00 78.06 208 GLY A CA 1
ATOM 1608 C C . GLY A 1 208 ? -1.189 -18.730 11.858 1.00 78.06 208 GLY A C 1
ATOM 1609 O O . GLY A 1 208 ? -0.638 -18.426 10.801 1.00 78.06 208 GLY A O 1
ATOM 1610 N N . THR A 1 209 ? -1.530 -19.977 12.162 1.00 73.19 209 THR A N 1
ATOM 1611 C CA . THR A 1 209 ? -1.231 -21.160 11.347 1.00 73.19 209 THR A CA 1
ATOM 1612 C C . THR A 1 209 ? -2.115 -21.258 10.088 1.00 73.19 209 THR A C 1
ATOM 1614 O O . THR A 1 209 ? -3.234 -20.742 10.078 1.00 73.19 209 THR A O 1
ATOM 1617 N N . TYR A 1 210 ? -1.637 -21.970 9.050 1.00 63.22 210 TYR A N 1
ATOM 1618 C CA . TYR A 1 210 ? -2.336 -22.251 7.774 1.00 63.22 210 TYR A CA 1
ATOM 1619 C C . TYR A 1 210 ? -2.621 -21.026 6.890 1.00 63.22 210 TYR A C 1
ATOM 1621 O O . TYR A 1 210 ? -3.782 -20.635 6.735 1.00 63.22 210 TYR A O 1
ATOM 1629 N N . ARG A 1 211 ? -1.595 -20.445 6.258 1.00 62.44 211 ARG A N 1
ATOM 1630 C CA . ARG A 1 211 ? -1.738 -19.182 5.512 1.00 62.44 211 ARG A CA 1
ATOM 1631 C C . ARG A 1 211 ? -1.389 -19.248 4.025 1.00 62.44 211 ARG A C 1
ATOM 1633 O O . ARG A 1 211 ? -0.804 -20.220 3.555 1.00 62.44 211 ARG A O 1
ATOM 1640 N N . SER A 1 212 ? -1.786 -18.193 3.311 1.00 60.84 212 SER A N 1
ATOM 1641 C CA . SER A 1 212 ? -1.453 -17.898 1.916 1.00 60.84 212 SER A CA 1
ATOM 1642 C C . SER A 1 212 ? -0.539 -16.664 1.795 1.00 60.84 212 SER A C 1
ATOM 1644 O O . SER A 1 212 ? -0.315 -15.944 2.769 1.00 60.84 212 SER A O 1
ATOM 1646 N N . VAL A 1 213 ? -0.017 -16.425 0.588 1.00 71.81 213 VAL A N 1
ATOM 1647 C CA . VAL A 1 213 ? 0.836 -15.283 0.227 1.00 71.81 213 VAL A CA 1
ATOM 1648 C C . VAL A 1 213 ? 0.045 -13.972 0.246 1.00 71.81 213 VAL A C 1
ATOM 1650 O O . VAL A 1 213 ? -1.041 -13.880 -0.330 1.00 71.81 213 VAL A O 1
ATOM 1653 N N . PHE A 1 214 ? 0.613 -12.920 0.843 1.00 77.19 214 PHE A N 1
ATOM 1654 C CA . PHE A 1 214 ? -0.027 -11.607 0.909 1.00 77.19 214 PHE A CA 1
ATOM 1655 C C . PHE A 1 214 ? 0.556 -10.684 -0.157 1.00 77.19 214 PHE A C 1
ATOM 1657 O O . PHE A 1 214 ? 1.759 -10.622 -0.399 1.00 77.19 214 PHE A O 1
ATOM 1664 N N . ALA A 1 215 ? -0.303 -9.907 -0.798 1.00 81.94 215 ALA A N 1
ATOM 1665 C CA . ALA A 1 215 ? 0.136 -8.811 -1.646 1.00 81.94 215 ALA A CA 1
ATOM 1666 C C . ALA A 1 215 ? 0.041 -7.499 -0.866 1.00 81.94 215 ALA A C 1
ATOM 1668 O O . ALA A 1 215 ? -0.981 -7.206 -0.248 1.00 81.94 215 ALA A O 1
ATOM 1669 N N . VAL A 1 216 ? 1.105 -6.701 -0.915 1.00 86.62 216 VAL A N 1
ATOM 1670 C CA . VAL A 1 216 ? 1.155 -5.340 -0.383 1.00 86.62 216 VAL A CA 1
ATOM 1671 C C . VAL A 1 216 ? 1.282 -4.384 -1.561 1.00 86.62 216 VAL A C 1
ATOM 1673 O O . VAL A 1 216 ? 2.332 -4.223 -2.184 1.00 86.62 216 VAL A O 1
ATOM 1676 N N . THR A 1 217 ? 0.174 -3.732 -1.877 1.00 88.00 217 THR A N 1
ATOM 1677 C CA . THR A 1 217 ? 0.107 -2.715 -2.921 1.00 88.00 217 THR A CA 1
ATOM 1678 C C . THR A 1 217 ? 0.336 -1.342 -2.314 1.00 88.00 217 THR A C 1
ATOM 1680 O O . THR A 1 217 ? -0.326 -0.947 -1.354 1.00 88.00 217 THR A O 1
ATOM 1683 N N . VAL A 1 218 ? 1.271 -0.595 -2.885 1.00 89.00 218 VAL A N 1
ATOM 1684 C CA . VAL A 1 218 ? 1.654 0.737 -2.434 1.00 89.00 218 VAL A CA 1
ATOM 1685 C C . VAL A 1 218 ? 0.754 1.760 -3.112 1.00 89.00 218 VAL A C 1
ATOM 1687 O O . VAL A 1 218 ? 0.903 2.056 -4.295 1.00 89.00 218 VAL A O 1
ATOM 1690 N N . LEU A 1 219 ? -0.184 2.322 -2.352 1.00 90.69 219 LEU A N 1
ATOM 1691 C CA . LEU A 1 219 ? -1.048 3.404 -2.832 1.00 90.69 219 LEU A CA 1
ATOM 1692 C C . LEU A 1 219 ? -0.333 4.759 -2.728 1.00 90.69 219 LEU A C 1
ATOM 1694 O O . LEU A 1 219 ? -0.492 5.624 -3.586 1.00 90.69 219 LEU A O 1
ATOM 1698 N N . ARG A 1 220 ? 0.485 4.933 -1.681 1.00 88.44 220 ARG A N 1
ATOM 1699 C CA . ARG A 1 220 ? 1.361 6.094 -1.464 1.00 88.44 220 ARG A CA 1
ATOM 1700 C C . ARG A 1 220 ? 2.561 5.688 -0.609 1.00 88.44 220 ARG A C 1
ATOM 1702 O O . ARG A 1 220 ? 2.394 4.929 0.339 1.00 88.44 220 ARG A O 1
ATOM 1709 N N . GLY A 1 221 ? 3.734 6.259 -0.872 1.00 87.69 221 GLY A N 1
ATOM 1710 C CA . GLY A 1 221 ? 4.911 6.125 -0.012 1.00 87.69 221 GLY A CA 1
ATOM 1711 C C . GLY A 1 221 ? 5.800 7.363 -0.083 1.00 87.69 221 GLY A C 1
ATOM 1712 O O . GLY A 1 221 ? 6.016 7.917 -1.159 1.00 87.69 221 GLY A O 1
ATOM 1713 N N . THR A 1 222 ? 6.296 7.825 1.060 1.00 89.06 222 THR A N 1
ATOM 1714 C CA . THR A 1 222 ? 7.298 8.897 1.163 1.00 89.06 222 THR A CA 1
ATOM 1715 C C . THR A 1 222 ? 8.283 8.502 2.253 1.00 89.06 222 THR A C 1
ATOM 1717 O O . THR A 1 222 ? 7.849 8.243 3.369 1.00 89.06 222 THR A O 1
ATOM 1720 N N . ASN A 1 223 ? 9.576 8.405 1.932 1.00 88.69 223 ASN A N 1
ATOM 1721 C CA . ASN A 1 223 ? 10.655 8.050 2.868 1.00 88.69 223 ASN A CA 1
ATOM 1722 C C . ASN A 1 223 ? 10.421 6.758 3.686 1.00 88.69 223 ASN A C 1
ATOM 1724 O O . ASN A 1 223 ? 10.965 6.606 4.774 1.00 88.69 223 ASN A O 1
ATOM 1728 N N . VAL A 1 224 ? 9.631 5.813 3.164 1.00 90.81 224 VAL A N 1
ATOM 1729 C CA . VAL A 1 224 ? 9.428 4.478 3.752 1.00 90.81 224 VAL A CA 1
ATOM 1730 C C . VAL A 1 224 ? 10.151 3.450 2.895 1.00 90.81 224 VAL A C 1
ATOM 1732 O O . VAL A 1 224 ? 9.940 3.399 1.682 1.00 90.81 224 VAL A O 1
ATOM 1735 N N . THR A 1 225 ? 10.958 2.593 3.518 1.00 91.12 225 THR A N 1
ATOM 1736 C CA . THR A 1 225 ? 11.492 1.407 2.849 1.00 91.12 225 THR A CA 1
ATOM 1737 C C . THR A 1 225 ? 10.446 0.304 2.923 1.00 91.12 225 THR A C 1
ATOM 1739 O O . THR A 1 225 ? 10.191 -0.254 3.985 1.00 91.12 225 THR A O 1
ATOM 1742 N N . LEU A 1 226 ? 9.825 -0.008 1.791 1.00 88.62 226 LEU A N 1
ATOM 1743 C CA . LEU A 1 226 ? 8.930 -1.154 1.655 1.00 88.62 226 LEU A CA 1
ATOM 1744 C C . LEU A 1 226 ? 9.773 -2.305 1.125 1.00 88.62 226 LEU A C 1
ATOM 1746 O O . LEU A 1 226 ? 10.366 -2.157 0.064 1.00 88.62 226 LEU A O 1
ATOM 1750 N N . SER A 1 227 ? 9.890 -3.394 1.874 1.00 86.75 227 SER A N 1
ATOM 1751 C CA . SER A 1 227 ? 10.623 -4.602 1.484 1.00 86.75 227 SER A CA 1
ATOM 1752 C C . SER A 1 227 ? 10.116 -5.784 2.295 1.00 86.75 227 SER A C 1
ATOM 1754 O O . SER A 1 227 ? 9.425 -5.591 3.291 1.00 86.75 227 SER A O 1
ATOM 1756 N N . ASP A 1 228 ? 10.491 -6.985 1.874 1.00 84.62 228 ASP A N 1
ATOM 1757 C CA . ASP A 1 228 ? 10.496 -8.137 2.759 1.00 84.62 228 ASP A CA 1
ATOM 1758 C C . ASP A 1 228 ? 11.692 -7.977 3.703 1.00 84.62 228 ASP A C 1
ATOM 1760 O O . ASP A 1 228 ? 12.824 -7.806 3.237 1.00 84.62 228 ASP A O 1
ATOM 1764 N N . PHE A 1 229 ? 11.429 -7.933 5.007 1.00 88.38 229 PHE A N 1
ATOM 1765 C CA . PHE A 1 229 ? 12.465 -7.897 6.044 1.00 88.38 229 PHE A CA 1
ATOM 1766 C C . PHE A 1 229 ? 12.554 -9.221 6.817 1.00 88.38 229 PHE A C 1
ATOM 1768 O O . PHE A 1 229 ? 13.225 -9.284 7.846 1.00 88.38 229 PHE A O 1
ATOM 1775 N N . GLY A 1 230 ? 11.920 -10.275 6.303 1.00 83.56 230 GLY A N 1
ATOM 1776 C CA . GLY A 1 230 ? 11.949 -11.617 6.854 1.00 83.56 230 GLY A CA 1
ATOM 1777 C C . GLY A 1 230 ? 10.863 -11.898 7.890 1.00 83.56 230 GLY A C 1
ATOM 1778 O O . GLY A 1 230 ? 10.104 -11.021 8.322 1.00 83.56 230 GLY A O 1
ATOM 1779 N N . ASP A 1 231 ? 10.849 -13.169 8.291 1.00 84.75 231 ASP A N 1
ATOM 1780 C CA . ASP A 1 231 ? 9.874 -13.761 9.197 1.00 84.75 231 ASP A CA 1
ATOM 1781 C C . ASP A 1 231 ? 10.540 -14.259 10.481 1.00 84.75 231 ASP A C 1
ATOM 1783 O O . ASP A 1 231 ? 11.539 -14.982 10.445 1.00 84.75 231 ASP A O 1
ATOM 1787 N N . THR A 1 232 ? 9.918 -13.980 11.624 1.00 87.06 232 THR A N 1
ATOM 1788 C CA . THR A 1 232 ? 10.290 -14.569 12.918 1.00 87.06 232 THR A CA 1
A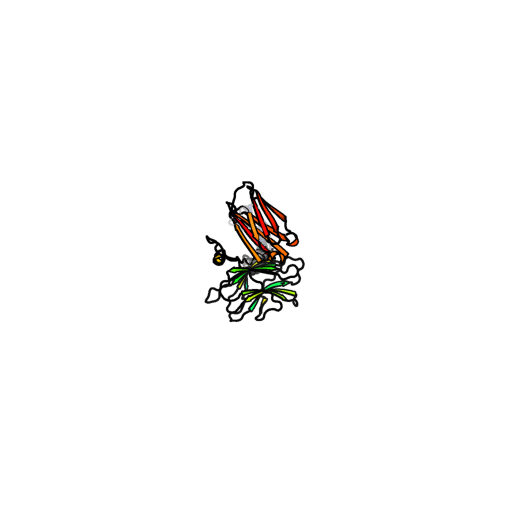TOM 1789 C C . THR A 1 232 ? 9.123 -15.351 13.513 1.00 87.06 232 THR A C 1
ATOM 1791 O O . THR A 1 232 ? 7.957 -14.986 13.347 1.00 87.06 232 THR A O 1
ATOM 1794 N N . ALA A 1 233 ? 9.432 -16.470 14.168 1.00 85.38 233 ALA A N 1
ATOM 1795 C CA . ALA A 1 233 ? 8.449 -17.232 14.935 1.00 85.38 233 ALA A CA 1
ATOM 1796 C C . ALA A 1 233 ? 8.164 -16.567 16.291 1.00 85.38 233 ALA A C 1
ATOM 1798 O O . ALA A 1 233 ? 7.027 -16.581 16.763 1.00 85.38 233 ALA A O 1
ATOM 1799 N N . ASP A 1 234 ? 9.185 -15.942 16.879 1.00 89.94 234 ASP A N 1
ATOM 1800 C CA . ASP A 1 234 ? 9.088 -15.258 18.161 1.00 89.94 234 ASP A CA 1
ATOM 1801 C C . ASP A 1 234 ? 8.616 -13.819 17.981 1.00 89.94 234 ASP A C 1
ATOM 1803 O O . ASP A 1 234 ? 8.955 -13.152 16.999 1.00 89.94 234 ASP A O 1
ATOM 1807 N N . VAL A 1 235 ? 7.849 -13.331 18.955 1.00 92.38 235 VAL A N 1
ATOM 1808 C CA . VAL A 1 235 ? 7.387 -11.943 18.979 1.00 92.38 235 VAL A CA 1
ATOM 1809 C C . VAL A 1 235 ? 8.584 -10.985 19.047 1.00 92.38 235 VAL A C 1
ATOM 1811 O O . VAL A 1 235 ? 9.410 -11.118 19.954 1.00 92.38 235 VAL A O 1
ATOM 1814 N N . PRO A 1 236 ? 8.698 -10.004 18.129 1.00 94.75 236 PRO A N 1
ATOM 1815 C CA . PRO A 1 236 ? 9.729 -8.980 18.231 1.00 94.75 236 PRO A CA 1
ATOM 1816 C C . PRO A 1 236 ? 9.638 -8.225 19.561 1.00 94.75 236 PRO A C 1
ATOM 1818 O O . PRO A 1 236 ? 8.544 -7.899 20.034 1.00 94.75 236 PRO A O 1
ATOM 1821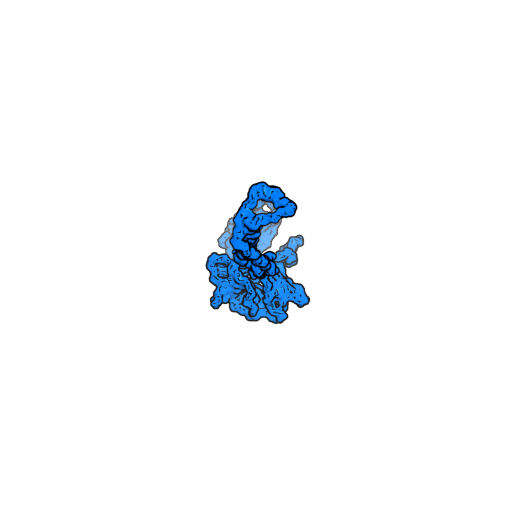 N N . SER A 1 237 ? 10.789 -7.9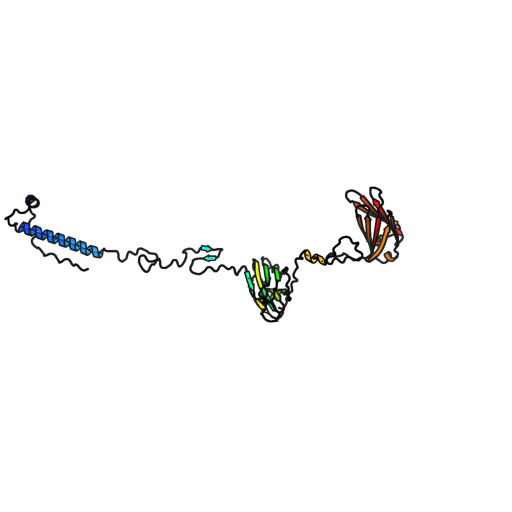15 20.158 1.00 94.44 237 SER A N 1
ATOM 1822 C CA . SER A 1 237 ? 10.835 -7.097 21.373 1.00 94.44 237 SER A CA 1
ATOM 1823 C C . SER A 1 237 ? 10.152 -5.747 21.130 1.00 94.44 237 SER A C 1
ATOM 1825 O O . SER A 1 237 ? 10.376 -5.105 20.106 1.00 94.44 237 SER A O 1
ATOM 1827 N N . GLY A 1 238 ? 9.278 -5.327 22.048 1.00 93.94 238 GLY A N 1
ATOM 1828 C CA . GLY A 1 238 ? 8.526 -4.075 21.910 1.00 93.94 238 GLY A CA 1
ATOM 1829 C C . GLY A 1 238 ? 7.401 -4.098 20.865 1.00 93.94 238 GLY A C 1
ATOM 1830 O O . GLY A 1 238 ? 6.893 -3.034 20.505 1.00 93.94 238 GLY A O 1
ATOM 1831 N N . TRP A 1 239 ? 6.985 -5.276 20.380 1.00 96.56 239 TRP A N 1
ATOM 1832 C CA . TRP A 1 239 ? 5.867 -5.388 19.442 1.00 96.56 239 TRP A CA 1
ATOM 1833 C C . TRP A 1 239 ? 4.580 -4.770 19.994 1.00 96.56 239 TRP A C 1
ATOM 1835 O O . TRP A 1 239 ? 4.001 -5.226 20.982 1.00 96.56 239 TRP A O 1
ATOM 1845 N N . THR A 1 240 ? 4.090 -3.758 19.289 1.00 97.38 240 THR A N 1
ATOM 1846 C CA . THR A 1 240 ? 2.816 -3.101 19.553 1.00 97.38 240 THR A CA 1
ATOM 1847 C C . THR A 1 240 ? 1.792 -3.573 18.531 1.00 97.38 240 THR A C 1
ATOM 1849 O O . THR A 1 240 ? 1.904 -3.286 17.338 1.00 97.38 240 THR A O 1
ATOM 1852 N N . THR A 1 241 ? 0.774 -4.298 19.000 1.00 95.94 241 THR A N 1
ATOM 1853 C CA . THR A 1 241 ? -0.340 -4.739 18.150 1.00 95.94 241 THR A CA 1
ATOM 1854 C C . THR A 1 241 ? -1.302 -3.582 17.894 1.00 95.94 241 THR A C 1
ATOM 1856 O O . THR A 1 241 ? -1.674 -2.847 18.806 1.00 95.94 241 THR A O 1
ATOM 1859 N N . VAL A 1 242 ? -1.735 -3.448 16.646 1.00 95.19 242 VAL A N 1
ATOM 1860 C CA . VAL A 1 242 ? -2.682 -2.440 16.174 1.00 95.19 242 VAL A CA 1
ATOM 1861 C C . VAL A 1 242 ? -4.017 -3.118 15.927 1.00 95.19 242 VAL A C 1
ATOM 1863 O O . VAL A 1 242 ? -4.138 -3.968 15.044 1.00 95.19 242 VAL A O 1
ATOM 1866 N N . THR A 1 243 ? -5.033 -2.717 16.685 1.00 86.62 243 THR A N 1
ATOM 1867 C CA . THR A 1 243 ? -6.401 -3.207 16.504 1.00 86.62 243 THR A CA 1
ATOM 1868 C C . THR A 1 243 ? -6.985 -2.657 15.199 1.00 86.62 243 THR A C 1
ATOM 1870 O O . THR A 1 243 ? -7.112 -1.435 15.063 1.00 86.62 243 THR A O 1
ATOM 1873 N N . PRO A 1 244 ? -7.361 -3.513 14.230 1.00 85.00 244 PRO A N 1
ATOM 1874 C CA . PRO A 1 244 ? -7.988 -3.051 13.002 1.00 85.00 244 PRO A CA 1
ATOM 1875 C C . PRO A 1 244 ? -9.346 -2.406 13.275 1.00 85.00 244 PRO A C 1
ATOM 1877 O O . PRO A 1 244 ? -10.183 -2.949 13.995 1.00 85.00 244 PRO A O 1
ATOM 1880 N N . ARG A 1 245 ? -9.597 -1.267 12.634 1.00 84.06 245 ARG A N 1
ATOM 1881 C CA . ARG A 1 245 ? -10.940 -0.699 12.518 1.00 84.06 245 ARG A CA 1
ATOM 1882 C C . ARG A 1 245 ? -11.718 -1.529 11.508 1.00 84.06 245 ARG A C 1
ATOM 1884 O O . ARG A 1 245 ? -11.215 -1.762 10.414 1.00 84.06 245 ARG A O 1
ATOM 1891 N N . ILE A 1 246 ? -12.934 -1.944 11.821 1.00 75.44 246 ILE A N 1
ATOM 1892 C CA . ILE A 1 246 ? -13.811 -2.578 10.832 1.00 75.44 246 ILE A CA 1
ATOM 1893 C C . ILE A 1 246 ? -14.690 -1.473 10.249 1.00 75.44 246 ILE A C 1
ATOM 1895 O O . ILE A 1 246 ? -15.350 -0.761 11.006 1.00 75.44 246 ILE A O 1
ATOM 1899 N N . LEU A 1 247 ? -14.678 -1.295 8.924 1.00 66.56 247 LEU A N 1
ATOM 1900 C CA . LEU A 1 247 ? -15.738 -0.524 8.274 1.00 66.56 247 LEU A CA 1
ATOM 1901 C C . LEU A 1 247 ? -17.011 -1.353 8.412 1.00 66.56 247 LEU A C 1
ATOM 1903 O O . LEU A 1 247 ? -17.125 -2.407 7.794 1.00 66.56 247 LEU A O 1
ATOM 1907 N N . GLN A 1 248 ? -17.905 -0.926 9.299 1.00 60.50 248 GLN A N 1
ATOM 1908 C CA . GLN A 1 248 ? -19.187 -1.590 9.487 1.00 60.50 248 GLN A CA 1
ATOM 1909 C C . GLN A 1 248 ? -19.973 -1.489 8.181 1.00 60.50 248 GLN A C 1
ATOM 1911 O O . GLN A 1 248 ? -20.226 -0.386 7.694 1.00 60.50 248 GLN A O 1
ATOM 1916 N N . ASP A 1 249 ? -20.332 -2.636 7.613 1.00 54.59 249 ASP A N 1
ATOM 1917 C CA . ASP A 1 249 ? -21.341 -2.687 6.567 1.00 54.59 249 ASP A CA 1
ATOM 1918 C C . ASP A 1 249 ? -22.709 -2.525 7.245 1.00 54.59 249 ASP A C 1
ATOM 1920 O O . ASP A 1 249 ? -22.962 -3.110 8.303 1.00 54.59 249 ASP A O 1
ATOM 1924 N N . ASN A 1 250 ? -23.599 -1.712 6.674 1.00 53.25 250 ASN A N 1
ATOM 1925 C CA . ASN A 1 250 ? -24.890 -1.373 7.296 1.00 53.25 250 ASN A CA 1
ATOM 1926 C C . ASN A 1 250 ? -25.785 -2.608 7.530 1.00 53.25 250 ASN A C 1
ATOM 1928 O O . ASN A 1 250 ? -26.783 -2.533 8.244 1.00 53.25 250 ASN A O 1
ATOM 1932 N N . THR A 1 251 ? -25.438 -3.755 6.947 1.00 52.84 251 THR A N 1
ATOM 1933 C CA . THR A 1 251 ? -26.113 -5.041 7.132 1.00 52.84 251 THR A CA 1
ATOM 1934 C C . THR A 1 251 ? -25.850 -5.702 8.489 1.00 52.84 251 THR A C 1
ATOM 1936 O O . THR A 1 251 ? -26.682 -6.499 8.918 1.00 52.84 251 THR A O 1
ATOM 1939 N N . ASP A 1 252 ? -24.780 -5.342 9.210 1.00 50.38 252 ASP A N 1
ATOM 1940 C CA . ASP A 1 252 ? -24.486 -5.865 10.564 1.00 50.38 252 ASP A CA 1
ATOM 1941 C C . ASP A 1 252 ? -25.262 -5.140 11.682 1.00 50.38 252 ASP A C 1
ATOM 1943 O O . ASP A 1 252 ? -25.215 -5.524 12.856 1.00 50.38 252 ASP A O 1
ATOM 1947 N N . LEU A 1 253 ? -26.080 -4.144 11.319 1.00 56.12 253 LEU A N 1
ATOM 1948 C CA . LEU A 1 253 ? -27.040 -3.506 12.223 1.00 56.12 253 LEU A CA 1
ATOM 1949 C C . LEU A 1 253 ? -28.177 -4.445 12.670 1.00 56.12 253 LEU A C 1
ATOM 1951 O O . LEU A 1 253 ? -28.990 -4.048 13.492 1.00 56.12 253 LEU A O 1
ATOM 1955 N N . GLN A 1 254 ? -28.214 -5.700 12.207 1.00 50.53 254 GLN A N 1
ATOM 1956 C CA . GLN A 1 254 ? -29.143 -6.746 12.675 1.00 50.53 254 GLN A CA 1
ATOM 1957 C C . GLN A 1 254 ? -29.024 -7.042 14.184 1.00 50.53 254 GLN A C 1
ATOM 1959 O O . GLN A 1 254 ? -29.926 -7.631 14.773 1.00 50.53 254 GLN A O 1
ATOM 1964 N N . SER A 1 255 ? -27.911 -6.640 14.808 1.00 47.06 255 SER A N 1
ATOM 1965 C CA . SER A 1 255 ? -27.656 -6.764 16.250 1.00 47.06 255 SER A CA 1
ATOM 1966 C C . SER A 1 255 ? -27.794 -5.441 17.020 1.00 47.06 255 SER A C 1
ATOM 1968 O O . SER A 1 255 ? -27.744 -5.433 18.250 1.00 47.06 255 SER A O 1
ATOM 1970 N N . TYR A 1 256 ? -28.027 -4.328 16.315 1.00 50.16 256 TYR A N 1
ATOM 1971 C CA . TYR A 1 256 ? -28.508 -3.087 16.913 1.00 50.16 256 TYR A CA 1
ATOM 1972 C C . TYR A 1 256 ? -30.027 -3.155 16.979 1.00 50.16 256 TYR A C 1
ATOM 1974 O O . TYR A 1 256 ? -30.671 -3.587 16.030 1.00 50.16 256 TYR A O 1
ATOM 1982 N N . LEU A 1 257 ? -30.602 -2.759 18.112 1.00 53.56 257 LEU A N 1
ATOM 1983 C CA . LEU A 1 257 ? -32.028 -2.922 18.365 1.00 53.56 257 LEU A CA 1
ATOM 1984 C C . LEU A 1 257 ? -32.863 -2.229 17.266 1.00 53.56 257 LEU A C 1
ATOM 1986 O O . LEU A 1 257 ? -32.861 -0.995 17.204 1.00 53.56 257 LEU A O 1
ATOM 1990 N N . PRO A 1 258 ? -33.589 -2.973 16.408 1.00 48.75 258 PRO A N 1
ATOM 1991 C CA . PRO A 1 258 ? -34.470 -2.358 15.432 1.00 48.75 258 PRO A CA 1
ATOM 1992 C C . PRO A 1 258 ? -35.653 -1.756 16.190 1.00 48.75 258 PRO A C 1
ATOM 1994 O O . PRO A 1 258 ? -36.540 -2.464 16.664 1.00 48.75 258 PRO A O 1
ATOM 1997 N N . LEU A 1 259 ? -35.671 -0.433 16.346 1.00 59.34 259 LEU A N 1
ATOM 1998 C CA . LEU A 1 259 ? -36.814 0.257 16.933 1.00 59.34 259 LEU A CA 1
ATOM 1999 C C . LEU A 1 259 ? -37.875 0.459 15.860 1.00 59.34 259 LEU A C 1
ATOM 2001 O O . LEU A 1 259 ? -37.966 1.509 15.229 1.00 59.34 259 LEU A O 1
ATOM 2005 N N . THR A 1 260 ? -38.691 -0.568 15.648 1.00 44.75 260 THR A N 1
ATOM 2006 C CA . THR A 1 260 ? -39.938 -0.425 14.897 1.00 44.75 260 THR A CA 1
ATOM 2007 C C . THR A 1 260 ? -41.099 -0.898 15.765 1.00 44.75 260 THR A C 1
ATOM 2009 O O . THR A 1 260 ? -41.271 -2.086 16.005 1.00 44.75 260 THR A O 1
ATOM 2012 N N . GLY A 1 261 ? -41.892 0.059 16.256 1.00 48.09 261 GLY A N 1
ATOM 2013 C CA . GLY A 1 261 ? -43.230 -0.195 16.804 1.00 48.09 261 GLY A CA 1
ATOM 2014 C C . GLY A 1 261 ? -43.342 -0.738 18.236 1.00 48.09 261 GLY A C 1
ATOM 2015 O O . GLY A 1 261 ? -44.442 -1.125 18.615 1.00 48.09 261 GLY A O 1
ATOM 2016 N N . GLY A 1 262 ? -42.278 -0.753 19.047 1.00 51.97 262 GLY A N 1
ATOM 2017 C CA . GLY A 1 262 ? -42.327 -1.225 20.441 1.00 51.97 262 GLY A CA 1
ATOM 2018 C C . GLY A 1 262 ? -41.874 -0.180 21.465 1.00 51.97 262 GLY A C 1
ATOM 2019 O O . GLY A 1 262 ? -40.926 0.567 21.223 1.00 51.97 262 GLY A O 1
ATOM 2020 N N . THR A 1 263 ? -42.531 -0.134 22.627 1.00 47.50 263 THR A N 1
ATOM 2021 C CA . THR A 1 263 ? -42.076 0.644 23.788 1.00 47.50 263 THR A CA 1
ATOM 2022 C C . THR A 1 263 ? -40.887 -0.065 24.436 1.00 47.50 263 THR A C 1
ATOM 2024 O O . THR A 1 263 ? -41.032 -1.149 24.995 1.00 47.50 263 THR A O 1
ATOM 2027 N N . LEU A 1 264 ? -39.707 0.552 24.375 1.00 52.16 264 LEU A N 1
ATOM 2028 C CA . LEU A 1 264 ? -38.530 0.110 25.119 1.00 52.16 264 LEU A CA 1
ATOM 2029 C C . 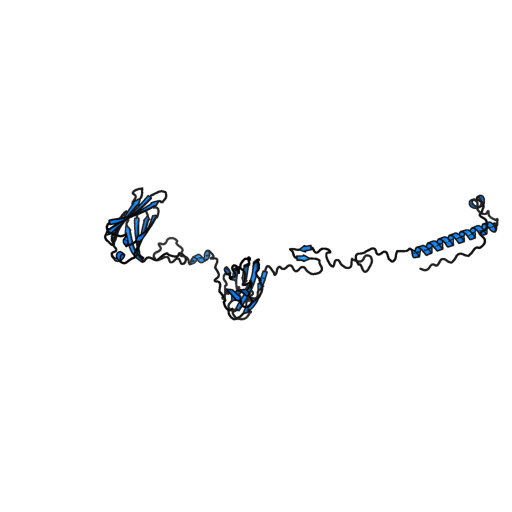LEU A 1 264 ? -38.817 0.145 26.627 1.00 52.16 264 LEU A C 1
ATOM 2031 O O . LEU A 1 264 ? -39.026 1.215 27.195 1.00 52.16 264 LEU A O 1
ATOM 2035 N N . THR A 1 265 ? -38.820 -1.019 27.274 1.00 47.34 265 THR A N 1
ATOM 2036 C CA . THR A 1 265 ? -38.810 -1.144 28.738 1.00 47.34 265 THR A CA 1
ATOM 2037 C C . THR A 1 265 ? -37.517 -1.848 29.147 1.00 47.34 265 THR A C 1
ATOM 2039 O O . THR A 1 265 ? -37.287 -2.991 28.764 1.00 47.34 265 THR A O 1
ATOM 2042 N N . GLY A 1 266 ? -36.651 -1.126 29.866 1.00 50.12 266 GLY A N 1
ATOM 2043 C CA . GLY A 1 266 ? -35.281 -1.526 30.218 1.00 50.12 266 GLY A CA 1
ATOM 2044 C C . GLY A 1 266 ? -34.233 -0.495 29.775 1.00 50.12 266 GLY A C 1
ATOM 2045 O O . GLY A 1 266 ? -34.478 0.289 28.857 1.00 50.12 266 GLY A O 1
ATOM 2046 N N . ASP A 1 267 ? -33.074 -0.480 30.439 1.00 43.59 267 ASP A N 1
ATOM 2047 C CA . ASP A 1 267 ? -31.999 0.475 30.152 1.00 43.59 267 ASP A CA 1
ATOM 2048 C C . ASP A 1 267 ? -31.333 0.189 28.797 1.00 43.59 267 ASP A C 1
ATOM 2050 O O . ASP A 1 267 ? -30.857 -0.914 28.523 1.00 43.59 267 ASP A O 1
ATOM 2054 N N . LEU A 1 268 ? -31.270 1.209 27.939 1.00 50.84 268 LEU A N 1
ATOM 2055 C CA . LEU A 1 268 ? -30.542 1.160 26.674 1.00 50.84 268 LEU A CA 1
ATOM 2056 C C . LEU A 1 268 ? -29.048 1.398 26.935 1.00 50.84 268 LEU A C 1
ATOM 2058 O O . LEU A 1 268 ? -28.615 2.536 27.120 1.00 50.84 268 LEU A O 1
ATOM 2062 N N . ILE A 1 269 ? -28.243 0.336 26.914 1.00 45.00 269 ILE A N 1
ATOM 2063 C CA . ILE A 1 269 ? -26.785 0.448 27.044 1.00 45.00 269 ILE A CA 1
ATOM 2064 C C . ILE A 1 269 ? -26.180 0.711 25.657 1.00 45.00 269 ILE A C 1
ATOM 2066 O O . ILE A 1 269 ? -26.050 -0.199 24.841 1.00 45.00 269 ILE A O 1
ATOM 2070 N N . VAL A 1 270 ? -25.802 1.965 25.381 1.00 45.47 270 VAL A N 1
ATOM 2071 C CA . VAL A 1 270 ? -25.101 2.366 24.145 1.00 45.47 270 VAL A CA 1
ATOM 2072 C C . VAL A 1 270 ? -23.596 2.485 24.435 1.00 45.47 270 VAL A C 1
ATOM 2074 O O . VAL A 1 270 ? -23.202 3.424 25.126 1.00 45.47 270 VAL A O 1
ATOM 2077 N N . PRO A 1 271 ? -22.720 1.613 23.894 1.00 40.22 271 PRO A N 1
ATOM 2078 C CA . PRO A 1 271 ? -21.322 1.513 24.344 1.00 40.22 271 PRO A CA 1
ATOM 2079 C C . PRO A 1 271 ? -20.425 2.732 24.058 1.00 40.22 271 PRO A C 1
ATOM 2081 O O . PRO A 1 271 ? -19.292 2.770 24.527 1.00 40.22 271 PRO A O 1
ATOM 2084 N N . HIS A 1 272 ? -20.889 3.716 23.280 1.00 34.66 272 HIS A N 1
ATOM 2085 C CA . HIS A 1 272 ? -20.056 4.827 22.791 1.00 34.66 272 HIS A CA 1
ATOM 2086 C C . HIS A 1 272 ? -20.581 6.228 23.113 1.00 34.66 272 HIS A C 1
ATOM 2088 O O . HIS A 1 272 ? -19.976 7.217 22.701 1.00 34.66 272 HIS A O 1
ATOM 2094 N N . ILE A 1 273 ? -21.652 6.346 23.897 1.00 36.69 273 ILE A N 1
ATOM 2095 C CA . ILE A 1 273 ? -21.959 7.619 24.546 1.00 36.69 273 ILE A CA 1
ATOM 2096 C C . ILE A 1 273 ? -21.307 7.531 25.917 1.00 36.69 273 ILE A C 1
ATOM 2098 O O . ILE A 1 273 ? -21.685 6.689 26.727 1.00 36.69 273 ILE A O 1
ATOM 2102 N N . LYS A 1 274 ? -20.315 8.385 26.191 1.00 35.34 274 LYS A N 1
ATOM 2103 C CA . LYS A 1 274 ? -19.926 8.659 27.576 1.00 35.34 274 LYS A CA 1
ATOM 2104 C C . LYS A 1 274 ? -21.177 9.195 28.275 1.00 35.34 274 LYS A C 1
ATOM 2106 O O . LYS A 1 274 ? -21.451 10.388 28.192 1.00 35.34 274 LYS A O 1
ATOM 2111 N N . GLN A 1 275 ? -21.956 8.320 28.909 1.00 39.78 275 GLN A N 1
ATOM 2112 C CA . GLN A 1 275 ? -22.937 8.734 29.898 1.00 39.78 275 GLN A CA 1
ATOM 2113 C C . GLN A 1 275 ? -22.135 9.423 30.995 1.00 39.78 275 GLN A C 1
ATOM 2115 O O . GLN A 1 275 ? -21.407 8.791 31.761 1.00 39.78 275 GLN A O 1
ATOM 2120 N N . SER A 1 276 ? -22.186 10.749 31.008 1.00 42.72 276 SER A N 1
ATOM 2121 C CA . SER A 1 276 ? -21.703 11.531 32.130 1.00 42.72 276 SER A CA 1
ATOM 2122 C C . SER A 1 276 ? -22.570 11.166 33.333 1.00 42.72 276 SER A C 1
ATOM 2124 O O . SER A 1 276 ? -23.710 11.604 33.404 1.00 42.72 276 SER A O 1
ATOM 2126 N N . GLN A 1 277 ? -22.018 10.337 34.222 1.00 46.31 277 GLN A N 1
ATOM 2127 C CA . GLN A 1 277 ? -22.543 9.980 35.544 1.00 46.31 277 GLN A CA 1
ATOM 2128 C C . GLN A 1 277 ? -23.958 9.372 35.536 1.00 46.31 277 GLN A C 1
ATOM 2130 O O . GLN A 1 277 ? -24.971 10.061 35.490 1.00 46.31 277 GLN A O 1
ATOM 2135 N N . SER A 1 278 ? -24.020 8.041 35.630 1.00 51.34 278 SER A N 1
ATOM 2136 C CA . SER A 1 278 ? -25.259 7.296 35.874 1.00 51.34 278 SER A CA 1
ATOM 2137 C C . SER A 1 278 ? -25.817 7.647 37.261 1.00 51.34 278 SER A C 1
ATOM 2139 O O . SER A 1 278 ? -25.393 7.066 38.257 1.00 51.34 278 SER A O 1
ATOM 2141 N N . GLY A 1 279 ? -26.738 8.608 37.341 1.00 58.69 279 GLY A N 1
ATOM 2142 C CA . GLY A 1 279 ? -27.498 8.882 38.563 1.00 58.69 279 GLY A CA 1
ATOM 2143 C C . GLY A 1 279 ? -28.514 7.769 38.851 1.00 58.69 279 GLY A C 1
ATOM 2144 O O . GLY A 1 279 ? -29.094 7.202 37.926 1.00 58.69 279 GLY A O 1
ATOM 2145 N N . THR A 1 280 ? -28.744 7.442 40.124 1.00 73.06 280 THR A N 1
ATOM 2146 C CA . THR A 1 280 ? -29.756 6.440 40.523 1.00 73.06 280 THR A CA 1
ATOM 2147 C C . THR A 1 280 ? -31.150 7.067 40.470 1.00 73.06 280 THR A C 1
ATOM 2149 O O . THR A 1 280 ? -31.338 8.162 41.000 1.00 73.06 280 THR A O 1
ATOM 2152 N N . LEU A 1 281 ? -32.131 6.397 39.850 1.00 73.94 281 LEU A N 1
ATOM 2153 C CA . LEU A 1 281 ? -33.528 6.850 39.836 1.00 73.94 281 LEU A CA 1
ATOM 2154 C C . LEU A 1 281 ? -34.128 6.726 41.245 1.00 73.94 281 LEU A C 1
ATOM 2156 O O . LEU A 1 281 ? -34.225 5.625 41.780 1.00 73.94 281 LEU A O 1
ATOM 2160 N N . LEU A 1 282 ? -34.548 7.846 41.833 1.00 74.06 282 LEU A N 1
ATOM 2161 C CA . LEU A 1 282 ? -35.167 7.883 43.162 1.00 74.06 282 LEU A CA 1
ATOM 2162 C C . LEU A 1 282 ? -36.689 7.957 43.129 1.00 74.06 282 LEU A C 1
ATOM 2164 O O . LEU A 1 282 ? -37.347 7.526 44.074 1.00 74.06 282 LEU A O 1
ATOM 2168 N N . ALA A 1 283 ? -37.254 8.571 42.094 1.00 73.56 283 ALA A N 1
ATOM 2169 C CA . ALA A 1 283 ? -38.695 8.673 41.934 1.00 73.56 283 ALA A CA 1
ATOM 2170 C C . ALA A 1 283 ? -39.061 8.958 40.476 1.00 73.56 283 ALA A C 1
ATOM 2172 O O . ALA A 1 283 ? -38.394 9.739 39.793 1.00 73.56 283 ALA A O 1
ATOM 2173 N N . GLU A 1 284 ? -40.160 8.358 40.033 1.00 81.44 284 GLU A N 1
ATOM 2174 C CA . GLU A 1 284 ? -40.809 8.624 38.754 1.00 81.44 284 GLU A CA 1
ATOM 2175 C C . GLU A 1 284 ? -42.307 8.780 39.005 1.00 81.44 284 GLU A C 1
ATOM 2177 O O . GLU A 1 284 ? -42.901 8.004 39.756 1.00 81.44 284 GLU A O 1
ATOM 2182 N N . SER A 1 285 ? -42.916 9.802 38.410 1.00 79.12 285 SER A N 1
ATOM 2183 C CA . SER A 1 285 ? -44.362 9.992 38.470 1.00 79.12 285 SER A CA 1
ATOM 2184 C C . SER A 1 285 ? -44.870 10.709 37.222 1.00 79.12 285 SER A C 1
ATOM 2186 O O . SER A 1 285 ? -44.107 11.360 36.499 1.00 79.12 285 SER A O 1
ATOM 2188 N N . SER A 1 286 ? -46.163 10.567 36.943 1.00 80.75 286 SER A N 1
ATOM 2189 C CA . SER A 1 286 ? -46.827 11.180 35.797 1.00 80.75 286 SER A CA 1
ATOM 2190 C C . SER A 1 286 ? -48.266 11.540 36.133 1.00 80.75 286 SER A C 1
ATOM 2192 O O . SER A 1 286 ? -48.911 10.861 36.929 1.00 80.75 286 SER A O 1
ATOM 2194 N N . THR A 1 287 ? -48.759 12.606 35.512 1.00 79.06 287 THR A N 1
ATOM 2195 C CA . THR A 1 287 ? -50.142 13.068 35.619 1.00 79.06 287 THR A CA 1
ATOM 2196 C C . THR A 1 287 ? -50.564 13.747 34.318 1.00 79.06 287 THR A C 1
ATOM 2198 O O . THR A 1 287 ? -49.723 14.284 33.594 1.00 79.06 287 THR A O 1
ATOM 2201 N N . ASP A 1 288 ? -51.862 13.728 34.027 1.00 78.69 288 ASP A N 1
ATOM 2202 C CA . ASP A 1 288 ? -52.463 14.512 32.938 1.00 78.69 288 ASP A CA 1
ATOM 2203 C C . ASP A 1 288 ? -52.778 15.957 33.371 1.00 78.69 288 ASP A C 1
ATOM 2205 O O . ASP A 1 288 ? -53.302 16.758 32.598 1.00 78.69 288 ASP A O 1
ATOM 2209 N N . GLU A 1 289 ? -52.446 16.301 34.617 1.00 80.56 289 GLU A N 1
ATOM 2210 C CA . GLU A 1 289 ? -52.517 17.655 35.151 1.00 80.56 289 GLU A CA 1
ATOM 2211 C C . GLU A 1 289 ? -51.224 18.449 34.892 1.00 80.56 289 GLU A C 1
ATOM 2213 O O . GLU A 1 289 ? -50.136 17.913 34.692 1.00 80.56 289 GLU A O 1
ATOM 2218 N N . ASN A 1 290 ? -51.316 19.774 34.989 1.00 80.94 290 ASN A N 1
ATOM 2219 C CA . ASN A 1 290 ? -50.171 20.678 34.837 1.00 80.94 290 ASN A CA 1
ATOM 2220 C C . ASN A 1 290 ? -49.307 20.801 36.111 1.00 80.94 290 ASN A C 1
ATOM 2222 O O . ASN A 1 290 ? -48.438 21.671 36.194 1.00 80.94 290 ASN A O 1
ATOM 2226 N N . SER A 1 291 ? -49.567 19.981 37.130 1.00 83.56 291 SER A N 1
ATOM 2227 C CA . SER A 1 291 ? -48.876 20.002 38.418 1.00 83.56 291 SER A CA 1
ATOM 2228 C C . SER A 1 291 ? -48.664 18.585 38.925 1.00 83.56 291 SER A C 1
ATOM 2230 O O . SER A 1 291 ? -49.592 17.787 38.925 1.00 83.56 291 SER A O 1
ATOM 2232 N N . LEU A 1 292 ? -47.461 18.292 39.410 1.00 82.69 292 LEU A N 1
ATOM 2233 C CA . LEU A 1 292 ? -47.073 16.982 39.908 1.00 82.69 292 LEU A CA 1
ATOM 2234 C C . LEU A 1 292 ? -46.239 17.116 41.181 1.00 82.69 292 LEU A C 1
ATOM 2236 O O . LEU A 1 292 ? -45.161 17.710 41.160 1.00 82.69 292 LEU A O 1
ATOM 2240 N N . THR A 1 293 ? -46.713 16.523 42.275 1.00 84.38 293 THR A N 1
ATOM 2241 C CA . THR A 1 293 ? -45.979 16.483 43.544 1.00 84.38 293 THR A CA 1
ATOM 2242 C C . THR A 1 293 ? -45.328 15.121 43.747 1.00 84.38 293 THR A C 1
ATOM 2244 O O . THR A 1 293 ? -45.980 14.083 43.642 1.00 84.38 293 THR A O 1
ATOM 2247 N N . VAL A 1 294 ? -44.035 15.127 44.065 1.00 81.19 294 VAL A N 1
ATOM 2248 C CA . VAL A 1 294 ? -43.248 13.940 44.399 1.00 81.19 294 VAL A CA 1
ATOM 2249 C C . VAL A 1 294 ? -42.631 14.123 45.778 1.00 81.19 294 VAL A C 1
ATOM 2251 O O . VAL A 1 294 ? -42.001 15.143 46.059 1.00 81.19 294 VAL A O 1
ATOM 2254 N N . THR A 1 295 ? -42.789 13.103 46.620 1.00 82.44 295 THR A N 1
ATOM 2255 C CA . THR A 1 295 ? -42.216 13.053 47.966 1.00 82.44 295 THR A CA 1
ATOM 2256 C C . THR A 1 295 ? -41.164 11.956 48.030 1.00 82.44 295 THR A C 1
ATOM 2258 O O . THR A 1 295 ? -41.479 10.784 47.840 1.00 82.44 295 THR A O 1
ATOM 2261 N N . ASN A 1 296 ? -39.920 12.322 48.330 1.00 76.88 296 ASN A N 1
ATOM 2262 C CA . ASN A 1 296 ? -38.854 11.385 48.648 1.00 76.88 296 ASN A CA 1
ATOM 2263 C C . ASN A 1 296 ? -37.928 11.967 49.732 1.00 76.88 296 ASN A C 1
ATOM 2265 O O . ASN A 1 296 ? -37.085 12.827 49.473 1.00 76.88 296 ASN A O 1
ATOM 2269 N N . ALA A 1 297 ? -38.081 11.465 50.960 1.00 73.25 297 ALA A N 1
ATOM 2270 C CA . ALA A 1 297 ? -37.301 11.898 52.120 1.00 73.25 297 ALA A CA 1
ATOM 2271 C C . ALA A 1 297 ? -35.821 11.466 52.064 1.00 73.25 297 ALA A C 1
ATOM 2273 O O . ALA A 1 297 ? -34.993 12.019 52.786 1.00 73.25 297 ALA A O 1
ATOM 2274 N N . GLU A 1 298 ? -35.462 10.501 51.212 1.00 74.94 298 GLU A N 1
ATOM 2275 C CA . GLU A 1 298 ? -34.089 9.997 51.105 1.00 74.94 298 GLU A CA 1
ATOM 2276 C C . GLU A 1 298 ? -33.167 10.927 50.321 1.00 74.94 298 GLU A C 1
ATOM 2278 O O . GLU A 1 298 ? -31.947 10.797 50.410 1.00 74.94 298 GLU A O 1
ATOM 2283 N N . ILE A 1 299 ? -33.732 11.904 49.606 1.00 73.31 299 ILE A N 1
ATOM 2284 C CA . ILE A 1 299 ? -32.968 12.828 48.769 1.00 73.31 299 ILE A CA 1
ATOM 2285 C C . ILE A 1 299 ? -31.935 13.626 49.571 1.00 73.31 299 ILE A C 1
ATOM 2287 O O . ILE A 1 299 ? -30.880 13.952 49.048 1.00 73.31 299 ILE A O 1
ATOM 2291 N N . ALA A 1 300 ? -32.185 13.865 50.863 1.00 71.88 300 ALA A N 1
ATOM 2292 C CA . ALA A 1 300 ? -31.270 14.569 51.760 1.00 71.88 300 ALA A CA 1
ATOM 2293 C C . ALA A 1 300 ? -29.918 13.851 51.971 1.00 71.88 300 ALA A C 1
ATOM 2295 O O . ALA A 1 300 ? -28.998 14.446 52.526 1.00 71.88 300 ALA A O 1
ATOM 2296 N N . LYS A 1 301 ? -29.791 12.584 51.551 1.00 76.44 301 LYS A N 1
ATOM 2297 C CA . LYS A 1 301 ? -28.561 11.783 51.666 1.00 76.44 301 LYS A CA 1
ATOM 2298 C C . LYS A 1 301 ? -27.560 12.019 50.523 1.00 76.44 301 LYS A C 1
ATOM 2300 O O . LYS A 1 301 ? -26.444 11.515 50.606 1.00 76.44 301 LYS A O 1
ATOM 2305 N N . TYR A 1 302 ? -27.946 12.737 49.467 1.00 78.00 302 TYR A N 1
ATOM 2306 C CA . TYR A 1 302 ? -27.155 12.877 48.240 1.00 78.00 302 TYR A CA 1
ATOM 2307 C C . TYR A 1 302 ? -26.535 14.272 48.094 1.00 78.00 302 TYR A C 1
ATOM 2309 O O . TYR A 1 302 ? -26.767 15.165 48.910 1.00 78.00 302 TYR A O 1
ATOM 2317 N N . SER A 1 303 ? -25.732 14.470 47.044 1.00 73.38 303 SER A N 1
ATOM 2318 C CA . SER A 1 303 ? -25.072 15.757 46.781 1.00 73.38 303 SER A CA 1
ATOM 2319 C C . SER A 1 303 ? -25.843 16.632 45.786 1.00 73.38 303 SER A C 1
ATOM 2321 O O . SER A 1 303 ? -25.939 17.856 45.947 1.00 73.38 303 SER A O 1
ATOM 2323 N N . GLN A 1 304 ? -26.430 16.003 44.768 1.00 76.00 304 GLN A N 1
ATOM 2324 C CA . GLN A 1 304 ? -27.116 16.666 43.665 1.00 76.00 304 GLN A CA 1
ATOM 2325 C C . GLN A 1 304 ? -28.373 15.900 43.264 1.00 76.00 304 GLN A C 1
ATOM 2327 O O . GLN A 1 304 ? -28.437 14.675 43.377 1.00 76.00 304 GLN A O 1
ATOM 2332 N N . VAL A 1 305 ? -29.356 16.639 42.751 1.00 72.00 305 VAL A N 1
ATOM 2333 C CA . VAL A 1 305 ? -30.571 16.091 42.149 1.00 72.00 305 VAL A CA 1
ATOM 2334 C C . VAL A 1 305 ? -30.605 16.495 40.688 1.00 72.00 305 VAL A C 1
ATOM 2336 O O . VAL A 1 305 ? -30.616 17.682 40.368 1.00 72.00 305 VAL A O 1
ATOM 2339 N N . TYR A 1 306 ? -30.658 15.514 39.799 1.00 77.69 306 TYR A N 1
ATOM 2340 C CA . TYR A 1 306 ? -30.987 15.737 38.404 1.00 77.69 306 TYR A CA 1
ATOM 2341 C C . TYR A 1 306 ? -32.486 15.536 38.199 1.00 77.69 306 TYR A C 1
ATOM 2343 O O . TYR A 1 306 ? -33.053 14.499 38.552 1.00 77.69 306 TYR A O 1
ATOM 2351 N N . ILE A 1 307 ? -33.131 16.550 37.638 1.00 72.62 307 ILE A N 1
ATOM 2352 C CA . ILE A 1 307 ? -34.567 16.568 37.395 1.00 72.62 307 ILE A CA 1
ATOM 2353 C C . ILE A 1 307 ? -34.778 16.531 35.892 1.00 72.62 307 ILE A C 1
ATOM 2355 O O . ILE A 1 307 ? -34.347 17.440 35.184 1.00 72.62 307 ILE A O 1
ATOM 2359 N N . ALA A 1 308 ? -35.469 15.500 35.418 1.00 73.44 308 ALA A N 1
ATOM 2360 C CA . ALA A 1 308 ? -35.936 15.419 34.046 1.00 73.44 308 ALA A CA 1
ATOM 2361 C C . ALA A 1 308 ? -37.460 15.465 34.027 1.00 73.44 308 ALA A C 1
ATOM 2363 O O . ALA A 1 308 ? -38.113 14.706 34.742 1.00 73.44 308 ALA A O 1
ATOM 2364 N N . ALA A 1 309 ? -38.029 16.330 33.196 1.00 71.25 309 ALA A N 1
ATOM 2365 C CA . ALA A 1 309 ? -39.459 16.355 32.958 1.00 71.25 309 ALA A CA 1
ATOM 2366 C C . ALA A 1 309 ? -39.755 16.356 31.465 1.00 71.25 309 ALA A C 1
ATOM 2368 O O . ALA A 1 309 ? -38.984 16.899 30.676 1.00 71.25 309 ALA A O 1
ATOM 2369 N N . SER A 1 310 ? -40.868 15.753 31.070 1.00 73.75 310 SER A N 1
ATOM 2370 C CA . SER A 1 310 ? -41.347 15.835 29.698 1.00 73.75 310 SER A CA 1
ATOM 2371 C C . SER A 1 310 ? -42.832 16.130 29.655 1.00 73.75 310 SER A C 1
ATOM 2373 O O . SER A 1 310 ? -43.592 15.730 30.538 1.00 73.75 310 SER A O 1
ATOM 2375 N N . TRP A 1 311 ? -43.222 16.844 28.607 1.00 70.75 311 TRP A N 1
ATOM 2376 C CA . TRP A 1 311 ? -44.609 17.159 28.316 1.00 70.75 311 TRP A CA 1
ATOM 2377 C C . TRP A 1 311 ? -44.973 16.667 26.933 1.00 70.75 311 TRP A C 1
ATOM 2379 O O . TRP A 1 311 ? -44.210 16.872 25.986 1.00 70.75 311 TRP A O 1
ATOM 2389 N N . THR A 1 312 ? -46.119 15.998 26.827 1.00 67.19 312 THR A N 1
ATOM 2390 C CA . THR A 1 312 ? -46.605 15.458 25.558 1.00 67.19 312 THR A CA 1
ATOM 2391 C C . THR A 1 312 ? -48.071 15.812 25.372 1.00 67.19 312 THR A C 1
ATOM 2393 O O . THR A 1 312 ? -48.939 15.259 26.037 1.00 67.19 312 THR A O 1
ATOM 2396 N N . GLU A 1 313 ? -48.341 16.707 24.424 1.00 61.06 313 GLU A N 1
ATOM 2397 C CA . GLU A 1 313 ? -49.699 16.924 23.902 1.00 61.06 313 GLU A CA 1
ATOM 2398 C C . GLU A 1 313 ? -49.735 16.875 22.361 1.00 61.06 313 GLU A C 1
ATOM 2400 O O . GLU A 1 313 ? -50.721 16.422 21.788 1.00 61.06 313 GLU A O 1
ATOM 2405 N N . ARG A 1 314 ? -48.630 17.247 21.684 1.00 57.88 314 ARG A N 1
ATOM 2406 C CA . ARG A 1 314 ? -48.349 17.040 20.235 1.00 57.88 314 ARG A CA 1
ATOM 2407 C C . ARG A 1 314 ? -46.852 17.064 19.891 1.00 57.88 314 ARG A C 1
ATOM 2409 O O . ARG A 1 314 ? -46.438 16.462 18.909 1.00 57.88 314 ARG A O 1
ATOM 2416 N N . GLU A 1 315 ? -46.054 17.756 20.701 1.00 61.50 315 GLU A N 1
ATOM 2417 C CA . GLU A 1 315 ? -44.592 17.827 20.630 1.00 61.50 315 GLU A CA 1
ATOM 2418 C C . GLU A 1 315 ? -44.034 17.358 21.977 1.00 61.50 315 GLU A C 1
ATOM 2420 O O . GLU A 1 315 ? -44.552 17.762 23.019 1.00 61.50 315 GLU A O 1
ATOM 2425 N N . THR A 1 316 ? -43.003 16.511 21.975 1.00 69.75 316 THR A N 1
ATOM 2426 C CA . THR A 1 316 ? -42.308 16.124 23.209 1.00 69.75 316 THR A CA 1
ATOM 2427 C C . THR A 1 316 ? -41.284 17.195 23.559 1.00 69.75 316 THR A C 1
ATOM 2429 O O . THR A 1 316 ? -40.281 17.352 22.863 1.00 69.75 316 THR A O 1
ATOM 2432 N N . VAL A 1 317 ? -41.526 17.926 24.646 1.00 71.19 317 VAL A N 1
ATOM 2433 C CA . VAL A 1 317 ? -40.605 18.957 25.147 1.00 71.19 317 VAL A CA 1
ATOM 2434 C C . VAL A 1 317 ? -39.963 18.463 26.429 1.00 71.19 317 VAL A C 1
ATOM 2436 O O . VAL A 1 317 ? -40.669 18.159 27.386 1.00 71.19 317 VAL A O 1
ATOM 2439 N N . ASN A 1 318 ? -38.633 18.400 26.448 1.00 77.88 318 ASN A N 1
ATOM 2440 C CA . ASN A 1 318 ? -37.871 17.866 27.572 1.00 77.88 318 ASN A CA 1
ATOM 2441 C C . ASN A 1 318 ? -37.231 18.995 28.380 1.00 77.88 318 ASN A C 1
ATOM 2443 O O . ASN A 1 318 ? -36.491 19.813 27.838 1.00 77.88 318 ASN A O 1
ATOM 2447 N N . PHE A 1 319 ? -37.480 18.998 29.682 1.00 74.62 319 PHE A N 1
ATOM 2448 C CA . PHE A 1 319 ? -36.748 19.749 30.688 1.00 74.62 319 PHE A CA 1
ATOM 2449 C C . PHE A 1 319 ? -35.701 18.837 31.325 1.00 74.62 319 PHE A C 1
ATOM 2451 O O . PHE A 1 319 ? -36.005 17.711 31.710 1.00 74.62 319 PHE A O 1
ATOM 2458 N N . CYS A 1 320 ? -34.481 19.341 31.467 1.00 75.50 320 CYS A N 1
ATOM 2459 C CA . CYS A 1 320 ? -33.453 18.722 32.287 1.00 75.50 320 CYS A CA 1
ATOM 2460 C C . CYS A 1 320 ? -32.679 19.789 33.054 1.00 75.50 320 CYS A C 1
ATOM 2462 O O . CYS A 1 320 ? -32.305 20.812 32.474 1.00 75.50 320 CYS A O 1
ATOM 2464 N N . ASP A 1 321 ? -32.437 19.563 34.341 1.00 76.62 321 ASP A N 1
ATOM 2465 C CA . ASP A 1 321 ? -31.573 20.426 35.142 1.00 76.62 321 ASP A CA 1
ATOM 2466 C C . ASP A 1 321 ? -30.921 19.684 36.307 1.00 76.62 321 ASP A C 1
ATOM 2468 O O . ASP A 1 321 ? -31.407 18.638 36.736 1.00 76.62 321 ASP A O 1
ATOM 2472 N N . VAL A 1 322 ? -29.824 20.243 36.815 1.00 80.25 322 VAL A N 1
ATOM 2473 C CA . VAL A 1 322 ? -29.127 19.752 38.008 1.00 80.25 322 VAL A CA 1
ATOM 2474 C C . VAL A 1 322 ? -29.277 20.792 39.106 1.00 80.25 322 VAL A C 1
ATOM 2476 O O . VAL A 1 322 ? -28.849 21.934 38.958 1.00 80.25 322 VAL A O 1
ATOM 2479 N N . ILE A 1 323 ? -29.852 20.383 40.232 1.00 76.12 323 ILE A N 1
ATOM 2480 C CA . ILE A 1 323 ? -30.052 21.236 41.398 1.00 76.12 323 ILE A CA 1
ATOM 2481 C C . ILE A 1 323 ? -29.201 20.686 42.548 1.00 76.12 323 ILE A C 1
ATOM 2483 O O . ILE A 1 323 ? -29.380 19.530 42.945 1.00 76.12 323 ILE A O 1
ATOM 2487 N N . PRO A 1 324 ? -28.261 21.471 43.104 1.00 81.44 324 PRO A N 1
ATOM 2488 C CA . PRO A 1 324 ? -27.518 21.048 44.283 1.00 81.44 324 PRO A CA 1
ATOM 2489 C C . PRO A 1 324 ? -28.465 20.953 45.482 1.00 81.44 324 PRO A C 1
ATOM 2491 O O . PRO A 1 324 ? -29.295 21.839 45.691 1.00 81.44 324 PRO A O 1
ATOM 2494 N N . ILE A 1 325 ? -28.325 19.911 46.308 1.00 76.88 325 ILE A N 1
ATOM 2495 C CA . ILE A 1 325 ? -29.225 19.699 47.458 1.00 76.88 325 ILE A CA 1
ATOM 2496 C C . ILE A 1 325 ? -29.148 20.847 48.463 1.00 76.88 325 ILE A C 1
ATOM 2498 O O . ILE A 1 325 ? -30.156 21.210 49.063 1.00 76.88 325 ILE A O 1
ATOM 2502 N N . SER A 1 326 ? -27.992 21.502 48.570 1.00 79.00 326 SER A N 1
ATOM 2503 C CA . SER A 1 326 ? -27.821 22.707 49.385 1.00 79.00 326 SER A CA 1
ATOM 2504 C C . SER A 1 326 ? -28.719 23.881 48.969 1.00 79.00 326 SER A C 1
ATOM 2506 O O . SER A 1 326 ? -28.962 24.762 49.790 1.00 79.00 326 SER A O 1
ATOM 2508 N N . ALA A 1 327 ? -29.234 23.906 47.735 1.00 76.12 327 ALA A N 1
ATOM 2509 C CA . ALA A 1 327 ? -30.173 24.924 47.263 1.00 76.12 327 ALA A CA 1
ATOM 2510 C C . ALA A 1 327 ? -31.650 24.549 47.505 1.00 76.12 327 ALA A C 1
ATOM 2512 O O . ALA A 1 327 ? -32.538 25.376 47.303 1.00 76.12 327 ALA A O 1
ATOM 2513 N N . ILE A 1 328 ? -31.934 23.320 47.944 1.00 74.94 328 ILE A N 1
ATOM 2514 C CA . ILE A 1 328 ? -33.289 22.792 48.118 1.00 74.94 328 ILE A CA 1
ATOM 2515 C C . ILE A 1 328 ? -33.749 23.037 49.564 1.00 74.94 328 ILE A C 1
ATOM 2517 O O . ILE A 1 328 ? -33.695 22.159 50.422 1.00 74.94 328 ILE A O 1
ATOM 2521 N N . ALA A 1 329 ? -34.216 24.255 49.835 1.00 77.25 329 ALA A N 1
ATOM 2522 C CA . ALA A 1 329 ? -34.872 24.621 51.093 1.00 77.25 329 ALA A CA 1
ATOM 2523 C C . ALA A 1 329 ? -36.398 24.684 50.922 1.00 77.25 329 ALA A C 1
ATOM 2525 O O . ALA A 1 329 ? -36.894 24.866 49.810 1.00 77.25 329 ALA A O 1
ATOM 2526 N N . ALA A 1 330 ? -37.155 24.557 52.017 1.00 80.44 330 ALA A N 1
ATOM 2527 C CA . ALA A 1 330 ? -38.602 24.770 51.981 1.00 80.44 330 ALA A CA 1
ATOM 2528 C C . ALA A 1 330 ? -38.914 26.186 51.457 1.00 80.44 330 ALA A C 1
ATOM 2530 O O . ALA A 1 330 ? -38.389 27.173 51.968 1.00 80.44 330 ALA A O 1
ATOM 2531 N N . GLY A 1 331 ? -39.742 26.271 50.421 1.00 80.25 331 GLY A N 1
ATOM 2532 C CA . GLY A 1 331 ? -40.054 27.494 49.683 1.00 80.25 331 GLY A CA 1
ATOM 2533 C C . GLY A 1 331 ? -39.113 27.815 48.515 1.00 80.25 331 GLY A C 1
ATOM 2534 O O . GLY A 1 331 ? -39.343 28.815 47.840 1.00 80.25 331 GLY A O 1
ATOM 2535 N N . ALA A 1 332 ? -38.075 27.013 48.243 1.00 85.75 332 ALA A N 1
ATOM 2536 C CA . ALA A 1 332 ? -37.198 27.237 47.091 1.00 85.75 332 ALA A CA 1
ATOM 2537 C C . ALA A 1 332 ? -37.954 27.009 45.773 1.00 85.75 332 ALA A C 1
ATOM 2539 O O . ALA A 1 332 ? -38.673 26.019 45.629 1.00 85.75 332 ALA A O 1
ATOM 2540 N N . VAL A 1 333 ? -37.769 27.913 44.808 1.00 88.56 333 VAL A N 1
ATOM 2541 C CA . VAL A 1 333 ? -38.433 27.873 43.499 1.00 88.56 333 VAL A CA 1
ATOM 2542 C C . VAL A 1 333 ? -37.388 27.946 42.392 1.00 88.56 333 VAL A C 1
ATOM 2544 O O . VAL A 1 333 ? -36.591 28.881 42.344 1.00 88.56 333 VAL A O 1
ATOM 2547 N N . PHE A 1 334 ? -37.423 26.982 41.477 1.00 86.94 334 PHE A N 1
ATOM 2548 C CA . PHE A 1 334 ? -36.549 26.912 40.311 1.00 86.94 334 PHE A CA 1
ATOM 2549 C C . PHE A 1 334 ? -37.395 26.945 39.051 1.00 86.94 334 PHE A C 1
ATOM 2551 O O . PHE A 1 334 ? -38.262 26.095 38.869 1.00 86.94 334 PHE A O 1
ATOM 2558 N N . THR A 1 335 ? -37.134 27.903 38.167 1.00 88.56 335 THR A N 1
ATOM 2559 C CA . THR A 1 335 ? -37.917 28.077 36.942 1.00 88.56 335 THR A CA 1
ATOM 2560 C C . THR A 1 335 ? -37.022 27.981 35.720 1.00 88.56 335 THR A C 1
ATOM 2562 O O . THR A 1 335 ? -35.966 28.611 35.670 1.00 88.56 335 THR A O 1
ATOM 2565 N N . LYS A 1 336 ? -37.470 27.240 34.706 1.00 87.19 336 LYS A N 1
ATOM 2566 C CA . LYS A 1 336 ? -36.807 27.142 33.405 1.00 87.19 336 LYS A CA 1
ATOM 2567 C C . LYS A 1 336 ? -37.810 27.308 32.281 1.00 87.19 336 LYS A C 1
ATOM 2569 O O . LYS A 1 336 ? -38.893 26.727 32.308 1.00 87.19 336 LYS A O 1
ATOM 2574 N N . GLN A 1 337 ? -37.413 28.076 31.275 1.00 88.44 337 GLN A N 1
ATOM 2575 C CA . GLN A 1 337 ? -38.200 28.282 30.069 1.00 88.44 337 GLN A CA 1
ATOM 2576 C C . GLN A 1 337 ? -37.543 27.609 28.871 1.00 88.44 337 GLN A C 1
ATOM 2578 O O . GLN A 1 337 ? -36.329 27.694 28.690 1.00 88.44 337 GLN A O 1
ATOM 2583 N N . ILE A 1 338 ? -38.359 26.954 28.050 1.00 83.75 338 ILE A N 1
ATOM 2584 C CA . ILE A 1 338 ? -37.939 26.276 26.826 1.00 83.75 338 ILE A CA 1
ATOM 2585 C C . ILE A 1 338 ? -38.773 26.813 25.668 1.00 83.75 338 ILE A C 1
ATOM 2587 O O . ILE A 1 338 ? -40.003 26.824 25.724 1.00 83.75 338 ILE A O 1
ATOM 2591 N N . TYR A 1 339 ? -38.087 27.252 24.618 1.00 85.25 339 TYR A N 1
ATOM 2592 C CA . TYR A 1 339 ? -38.680 27.877 23.442 1.00 85.25 339 TYR A CA 1
ATOM 2593 C C . TYR A 1 339 ? -38.622 26.889 22.276 1.00 85.25 339 TYR A C 1
ATOM 2595 O O . TYR A 1 339 ? -37.533 26.525 21.838 1.00 85.25 339 TYR A O 1
ATOM 2603 N N . THR A 1 340 ? -39.776 26.464 21.757 1.00 78.31 340 THR A N 1
ATOM 2604 C CA . THR A 1 340 ? -39.852 25.546 20.597 1.00 78.31 340 THR A CA 1
ATOM 2605 C C . THR A 1 340 ? -40.097 26.280 19.275 1.00 78.31 340 THR A C 1
ATOM 2607 O O . THR A 1 340 ? -40.440 25.675 18.265 1.00 78.31 340 THR A O 1
ATOM 2610 N N . GLY A 1 341 ? -39.955 27.609 19.274 1.00 79.69 341 GLY A N 1
ATOM 2611 C CA . GLY A 1 341 ? -40.231 28.483 18.130 1.00 79.69 341 GLY A CA 1
ATOM 2612 C C . GLY A 1 341 ? -41.709 28.856 17.979 1.00 79.69 341 GLY A C 1
ATOM 2613 O O . GLY A 1 341 ? -42.010 29.991 17.623 1.00 79.69 341 GLY A O 1
ATOM 2614 N N . THR A 1 342 ? -42.634 27.952 18.309 1.00 78.31 342 THR A N 1
ATOM 2615 C CA . THR A 1 342 ? -44.090 28.199 18.256 1.00 78.31 342 THR A CA 1
ATOM 2616 C C . THR A 1 342 ? -44.718 28.436 19.628 1.00 78.31 342 THR A C 1
ATOM 2618 O O . THR A 1 342 ? -45.790 29.035 19.716 1.00 78.31 342 THR A O 1
ATOM 2621 N N . ARG A 1 343 ? -44.069 27.975 20.705 1.00 81.50 343 ARG A N 1
ATOM 2622 C CA . ARG A 1 343 ? -44.558 28.075 22.086 1.00 81.50 343 ARG A CA 1
ATOM 2623 C C . ARG A 1 343 ? -43.417 28.294 23.076 1.00 81.50 343 ARG A C 1
ATOM 2625 O O . ARG A 1 343 ? -42.264 27.941 22.813 1.00 81.50 343 ARG A O 1
ATOM 2632 N N . ILE A 1 344 ? -43.775 28.848 24.232 1.00 86.19 344 ILE A N 1
ATOM 2633 C CA . ILE A 1 344 ? -42.909 28.933 25.412 1.00 86.19 344 ILE A CA 1
ATOM 2634 C C . ILE A 1 344 ? -43.458 27.966 26.452 1.00 86.19 344 ILE A C 1
ATOM 2636 O O . ILE A 1 344 ? -44.621 28.083 26.838 1.00 86.19 344 ILE A O 1
ATOM 2640 N N . TYR A 1 345 ? -42.620 27.043 26.913 1.00 84.44 345 TYR A N 1
ATOM 2641 C CA . TYR A 1 345 ? -42.921 26.134 28.014 1.00 84.44 345 TYR A CA 1
ATOM 2642 C C . TYR A 1 345 ? -42.169 26.596 29.253 1.00 84.44 345 TYR A C 1
ATOM 2644 O O . TYR A 1 345 ? -40.944 26.697 29.222 1.00 84.44 345 TYR A O 1
ATOM 2652 N N . THR A 1 346 ? -42.893 26.874 30.331 1.00 87.44 346 THR A N 1
ATOM 2653 C CA . THR A 1 346 ? -42.317 27.252 31.624 1.00 87.44 346 THR A CA 1
ATOM 2654 C C . THR A 1 346 ? -42.500 26.095 32.591 1.00 87.44 346 THR A C 1
ATOM 2656 O O . THR A 1 346 ? -43.631 25.703 32.870 1.00 87.44 346 THR A O 1
ATOM 2659 N N . TYR A 1 347 ? -41.391 25.563 33.094 1.00 86.81 347 TYR A N 1
ATOM 2660 C CA . TYR A 1 347 ? -41.351 24.564 34.156 1.00 86.81 347 TYR A CA 1
ATOM 2661 C C . TYR A 1 347 ? -40.924 25.248 35.448 1.00 86.81 347 TYR A C 1
ATOM 2663 O O . TYR A 1 347 ? -39.912 25.951 35.455 1.00 86.81 347 TYR A O 1
ATOM 2671 N N . THR A 1 348 ? -41.667 25.029 36.526 1.00 87.62 348 THR A N 1
ATOM 2672 C CA . THR A 1 348 ? -41.377 25.580 37.847 1.00 87.62 348 THR A CA 1
ATOM 2673 C C . THR A 1 348 ? -41.357 24.456 38.872 1.00 87.62 348 THR A C 1
ATOM 2675 O O . THR A 1 348 ? -42.364 23.804 39.118 1.00 87.62 348 THR A O 1
ATOM 2678 N N . VAL A 1 349 ? -40.201 24.221 39.482 1.00 85.31 349 VAL A N 1
ATOM 2679 C CA . VAL A 1 349 ? -40.027 23.287 40.594 1.00 85.31 349 VAL A CA 1
ATOM 2680 C C . VAL A 1 349 ? -40.079 24.077 41.889 1.00 85.31 349 VAL A C 1
ATOM 2682 O O . VAL A 1 349 ? -39.197 24.889 42.157 1.00 85.31 349 VAL A O 1
ATOM 2685 N N . THR A 1 350 ? -41.082 23.800 42.709 1.00 88.19 350 THR A N 1
ATOM 2686 C CA . THR A 1 350 ? -41.215 24.352 44.055 1.00 88.19 350 THR A CA 1
ATOM 2687 C C . THR A 1 350 ? -40.896 23.269 45.074 1.00 88.19 350 THR A C 1
ATOM 2689 O O . THR A 1 350 ? -41.570 22.241 45.133 1.00 88.19 350 THR A O 1
ATOM 2692 N N . CYS A 1 351 ? -39.888 23.498 45.906 1.00 83.88 351 CYS A N 1
ATOM 2693 C CA . CYS A 1 351 ? -39.637 22.688 47.089 1.00 83.88 351 CYS A CA 1
ATOM 2694 C C . CYS A 1 351 ? -40.586 23.153 48.197 1.00 83.88 351 CYS A C 1
ATOM 2696 O O . CYS A 1 351 ? -40.406 24.234 48.749 1.00 83.88 351 CYS A O 1
ATOM 2698 N N . THR A 1 352 ? -41.627 22.390 48.516 1.00 80.06 352 THR A N 1
ATOM 2699 C CA . THR A 1 352 ? -42.609 22.790 49.545 1.00 80.06 352 THR A CA 1
ATOM 2700 C C . THR A 1 352 ? -42.127 22.461 50.957 1.00 80.06 352 THR A C 1
ATOM 2702 O O . THR A 1 352 ? -42.444 23.168 51.909 1.00 80.06 352 THR A O 1
ATOM 2705 N N . SER A 1 353 ? -41.325 21.408 51.092 1.00 75.44 353 SER A N 1
ATOM 2706 C CA . SER A 1 353 ? -40.639 20.991 52.317 1.00 75.44 353 SER A CA 1
ATOM 2707 C C . SER A 1 353 ? -39.476 20.063 51.947 1.00 75.44 353 SER A C 1
ATOM 2709 O O . SER A 1 353 ? -39.367 19.638 50.798 1.00 75.44 353 SER A O 1
ATOM 2711 N N . ALA A 1 354 ? -38.581 19.752 52.891 1.00 70.50 354 ALA A N 1
ATOM 2712 C CA . ALA A 1 354 ? -37.440 18.875 52.620 1.00 70.50 354 ALA A CA 1
ATOM 2713 C C . ALA A 1 354 ? -37.903 17.526 52.032 1.00 70.50 354 ALA A C 1
ATOM 2715 O O . ALA A 1 354 ? -38.644 16.783 52.674 1.00 70.50 354 ALA A O 1
ATOM 2716 N N . GLY A 1 355 ? -37.474 17.229 50.802 1.00 72.00 355 GLY A N 1
ATOM 2717 C CA . GLY A 1 355 ? -37.857 16.011 50.086 1.00 72.00 355 GLY A CA 1
ATOM 2718 C C . GLY A 1 355 ? -39.236 16.045 49.422 1.00 72.00 355 GLY A C 1
ATOM 2719 O O . GLY A 1 355 ? -39.658 15.011 48.915 1.00 72.00 355 GLY A O 1
ATOM 2720 N N . VAL A 1 356 ? -39.937 17.184 49.390 1.00 83.38 356 VAL A N 1
ATOM 2721 C CA . VAL A 1 356 ? -41.219 17.337 48.682 1.00 83.38 356 VAL A CA 1
ATOM 2722 C C . VAL A 1 356 ? -41.085 18.382 47.584 1.00 83.38 356 VAL A C 1
ATOM 2724 O O . VAL A 1 356 ? -40.882 19.569 47.846 1.00 83.38 356 VAL A O 1
ATOM 2727 N N . PHE A 1 357 ? -41.244 17.931 46.344 1.00 82.00 357 PHE A N 1
ATOM 2728 C CA . PHE A 1 357 ? -41.131 18.753 45.148 1.00 82.00 357 PHE A CA 1
ATOM 2729 C C . PHE A 1 357 ? -42.466 18.794 44.440 1.00 82.00 357 PHE A C 1
ATOM 2731 O O . PHE A 1 357 ? -43.016 17.753 44.097 1.00 82.00 357 PHE A O 1
ATOM 2738 N N . THR A 1 358 ? -42.958 19.993 44.179 1.00 86.19 358 THR A N 1
ATOM 2739 C CA . THR A 1 358 ? -44.092 20.209 43.290 1.00 86.19 358 THR A CA 1
ATOM 2740 C C . THR A 1 358 ? -43.566 20.827 42.010 1.00 86.19 358 THR A C 1
ATOM 2742 O O . THR A 1 358 ? -43.099 21.964 42.011 1.00 86.19 358 THR A O 1
ATOM 2745 N N . LEU A 1 359 ? -43.606 20.062 40.926 1.00 84.62 359 LEU A N 1
ATOM 2746 C CA . LEU A 1 359 ? -43.330 20.558 39.589 1.00 84.62 359 LEU A CA 1
ATOM 2747 C C . LEU A 1 359 ? -44.638 21.057 38.986 1.00 84.62 359 LEU A C 1
ATOM 2749 O O . LEU A 1 359 ? -45.564 20.276 38.794 1.00 84.62 359 LEU A O 1
ATOM 2753 N N . THR A 1 360 ? -44.696 22.336 38.648 1.00 86.31 360 THR A N 1
ATOM 2754 C CA . THR A 1 360 ? -45.754 22.900 37.820 1.00 86.31 360 THR A CA 1
ATOM 2755 C C . THR A 1 360 ? -45.220 23.208 36.434 1.00 86.31 360 THR A C 1
ATOM 2757 O O . THR A 1 360 ? -44.041 23.517 36.235 1.00 86.31 360 THR A O 1
ATOM 2760 N N . GLN A 1 361 ? -46.102 23.118 35.452 1.00 82.25 361 GLN A N 1
ATOM 2761 C CA . GLN A 1 361 ? -45.800 23.471 34.083 1.00 82.25 361 GLN A CA 1
ATOM 2762 C C . GLN A 1 361 ? -46.898 24.361 33.511 1.00 82.25 361 GLN A C 1
ATOM 2764 O O . GLN A 1 361 ? -48.081 24.182 33.777 1.00 82.25 361 GLN A O 1
ATOM 2769 N N . SER A 1 362 ? -46.504 25.317 32.677 1.00 85.81 362 SER A N 1
ATOM 2770 C CA . SER A 1 362 ? -47.422 26.059 31.816 1.00 85.81 362 SER A CA 1
ATOM 2771 C C . SER A 1 362 ? -46.849 26.198 30.409 1.00 85.81 362 SER A C 1
ATOM 2773 O O . SER A 1 362 ? -45.633 26.148 30.205 1.00 85.81 362 SER A O 1
ATOM 2775 N N . ASN A 1 363 ? -47.728 26.386 29.427 1.00 83.19 363 ASN A N 1
ATOM 2776 C CA . ASN A 1 363 ? -47.345 26.826 28.092 1.00 83.19 363 ASN A CA 1
ATOM 2777 C C . ASN A 1 363 ? -48.058 28.135 27.740 1.00 83.19 363 ASN A C 1
ATOM 2779 O O . ASN A 1 363 ? -49.089 28.478 28.322 1.00 83.19 363 ASN A O 1
ATOM 2783 N N . SER A 1 364 ? -47.518 28.853 26.758 1.00 82.38 364 SER A N 1
ATOM 2784 C CA . SER A 1 364 ? -48.054 30.135 26.287 1.00 82.38 364 SER A CA 1
ATOM 2785 C C . SER A 1 364 ? -49.485 30.075 25.719 1.00 82.38 364 SER A C 1
ATOM 2787 O O . SER A 1 364 ? -50.047 31.125 25.425 1.00 82.38 364 SER A O 1
ATOM 2789 N N . THR A 1 365 ? -50.081 28.888 25.548 1.00 78.56 365 THR A N 1
ATOM 2790 C CA . THR A 1 365 ? -51.454 28.691 25.045 1.00 78.56 365 THR A CA 1
ATOM 2791 C C . THR A 1 365 ? -52.446 28.189 26.105 1.00 78.56 365 THR A C 1
ATOM 2793 O O . THR A 1 365 ? -53.633 28.101 25.811 1.00 78.56 365 THR A O 1
ATOM 2796 N N . GLY A 1 366 ? -51.997 27.892 27.331 1.00 73.38 366 GLY A N 1
ATOM 2797 C CA . GLY A 1 366 ? -52.848 27.427 28.436 1.00 73.38 366 GLY A CA 1
ATOM 2798 C C . GLY A 1 366 ? -53.351 25.982 28.319 1.00 73.38 366 GLY A C 1
ATOM 2799 O O . GLY A 1 366 ? -54.207 25.578 29.101 1.00 73.38 366 GLY A O 1
ATOM 2800 N N . THR A 1 367 ? -52.849 25.206 27.356 1.00 71.50 367 THR A N 1
ATOM 2801 C CA . THR A 1 367 ? -53.347 23.851 27.074 1.00 71.50 367 THR A CA 1
ATOM 2802 C C . THR A 1 367 ? -52.736 22.815 28.017 1.00 71.50 367 THR A C 1
ATOM 2804 O O . THR A 1 367 ? -51.554 22.920 28.355 1.00 71.50 367 THR A O 1
ATOM 2807 N N . ALA A 1 368 ? -53.543 21.852 28.470 1.00 67.19 368 ALA A N 1
ATOM 2808 C CA . ALA A 1 368 ? -53.123 20.789 29.379 1.00 67.19 368 ALA A CA 1
ATOM 2809 C C . ALA A 1 368 ? -52.623 19.566 28.602 1.00 67.19 368 ALA A C 1
ATOM 2811 O O . ALA A 1 368 ? -53.252 19.141 27.638 1.00 67.19 368 ALA A O 1
ATOM 2812 N N . GLY A 1 369 ? -51.526 18.972 29.063 1.00 72.94 369 GLY A N 1
ATOM 2813 C CA . GLY A 1 369 ? -50.964 17.754 28.482 1.00 72.94 369 GLY A CA 1
ATOM 2814 C C . GLY A 1 369 ? -50.276 16.915 29.548 1.00 72.94 369 GLY A C 1
ATOM 2815 O O . GLY A 1 369 ? -50.134 17.357 30.686 1.00 72.94 369 GLY A O 1
ATOM 2816 N N . THR A 1 370 ? -49.838 15.709 29.192 1.00 78.44 370 THR A N 1
ATOM 2817 C CA . THR A 1 370 ? -49.280 14.779 30.178 1.00 78.44 370 THR A CA 1
ATOM 2818 C C . THR A 1 370 ? -47.898 15.236 30.630 1.00 78.44 370 THR A C 1
ATOM 2820 O O . THR A 1 370 ? -46.957 15.260 29.829 1.00 78.44 370 THR A O 1
ATOM 2823 N N . LEU A 1 371 ? -47.769 15.546 31.920 1.00 78.56 371 LEU A N 1
ATOM 2824 C CA . LEU A 1 371 ? -46.513 15.855 32.589 1.00 78.56 371 LEU A CA 1
ATOM 2825 C C . LEU A 1 371 ? -45.903 14.571 33.166 1.00 78.56 371 LEU A C 1
ATOM 2827 O O . LEU A 1 371 ? -46.552 13.800 33.880 1.00 78.56 371 LEU A O 1
ATOM 2831 N N . ARG A 1 372 ? -44.626 14.338 32.864 1.00 77.88 372 ARG A N 1
ATOM 2832 C CA . ARG A 1 372 ? -43.814 13.249 33.426 1.00 77.88 372 ARG A CA 1
ATOM 2833 C C . ARG A 1 372 ? -42.614 13.833 34.141 1.00 77.88 372 ARG A C 1
ATOM 2835 O O . ARG A 1 372 ? -41.989 14.741 33.604 1.00 77.88 372 ARG A O 1
ATOM 2842 N N . LEU A 1 373 ? -42.271 13.293 35.307 1.00 77.75 373 LEU A N 1
ATOM 2843 C CA . LEU A 1 373 ? -41.118 13.706 36.105 1.00 77.75 373 LEU A CA 1
ATOM 2844 C C . LEU A 1 373 ? -40.285 12.493 36.515 1.00 77.75 373 LEU A C 1
ATOM 2846 O O . LEU A 1 373 ? -40.825 11.494 36.989 1.00 77.75 373 LEU A O 1
ATOM 2850 N N . LYS A 1 374 ? -38.965 12.625 36.391 1.00 76.62 374 LYS A N 1
ATOM 2851 C CA . LYS A 1 374 ? -37.966 11.691 36.910 1.00 76.62 374 LYS A CA 1
ATOM 2852 C C . LYS A 1 374 ? -36.939 12.442 37.744 1.00 76.62 374 LYS A C 1
ATOM 2854 O O . LYS A 1 374 ? -36.395 13.456 37.300 1.00 76.62 374 LYS A O 1
ATOM 2859 N N . LEU A 1 375 ? -36.677 11.926 38.940 1.00 74.06 375 LEU A N 1
ATOM 2860 C CA . LEU A 1 375 ? -35.662 12.428 39.858 1.00 74.06 375 LEU A CA 1
ATOM 2861 C C . LEU A 1 375 ? -34.523 11.420 39.944 1.00 74.06 375 LEU A C 1
ATOM 2863 O O . LEU A 1 375 ? -34.730 10.272 40.339 1.00 74.06 375 LEU A O 1
ATOM 2867 N N . TYR A 1 376 ? -33.324 11.873 39.608 1.00 76.19 376 TYR A N 1
ATOM 2868 C CA . TYR A 1 376 ? -32.095 11.104 39.717 1.00 76.19 376 TYR A CA 1
ATOM 2869 C C . TYR A 1 376 ? -31.173 11.770 40.729 1.00 76.19 376 TYR A C 1
ATOM 2871 O O . TYR A 1 376 ? -31.182 12.993 40.869 1.00 76.19 376 TYR A O 1
ATOM 2879 N N . VAL A 1 377 ? -30.356 10.983 41.415 1.00 70.75 377 VAL A N 1
ATOM 2880 C CA . VAL A 1 377 ? -29.352 11.497 42.356 1.00 70.75 377 VAL A CA 1
ATOM 2881 C C . VAL A 1 377 ? -27.963 10.984 42.048 1.00 70.75 377 VAL A C 1
ATOM 2883 O O . VAL A 1 377 ? -27.807 9.900 41.478 1.00 70.75 377 VAL A O 1
ATOM 2886 N N . ILE A 1 378 ? -26.979 11.789 42.450 1.00 64.12 378 ILE A N 1
ATOM 2887 C CA . ILE A 1 378 ? -25.544 11.521 42.335 1.00 64.12 378 ILE A CA 1
ATOM 2888 C C . ILE A 1 378 ? -24.880 11.679 43.705 1.00 64.12 378 ILE A C 1
ATOM 2890 O O . ILE A 1 378 ? -25.166 12.677 44.428 1.00 64.12 378 ILE A O 1
#

Foldseek 3Di:
DDPPPPQQDDQPQLADDDDPVCVVPPDDPPDDDDPRNVSNVSNVVNVVVVVVSVVVVVVVVVPDPPPPDPPQQCDPDDPDDNPDPCFAPAFDDDVNDTDTNVDDDDPPPCVFKPWAAADDQFQAKKWWFFKKAFLDDADDWFKFWKWKWFQDDPPDPFTWIKIKIWTCYRSRTDIAIATPDDGPDWDKWWWWFDPVVVRMITTTIITGTRGGIMMIGTPDGDRMDGDTPDIDRDDPPGIDIHDHHYPDDPVVCVPVDPPDDDDDDDDDDDPPPPPPDDFAWQDKDKDLFQKDKFADLCQLVFFKKWKWKWWDDPDTDIDIDIDGLVQQAQQRKDWDWDCPPVKIKIWIWHRNHRRMIMIGIAMPVRDTTMMIMIITGD

Radius of gyration: 55.45 Å; chains: 1; bounding box: 118×56×161 Å